Protein AF-A0A125BCQ4-F1 (afdb_monomer_lite)

Foldseek 3Di:
DDPVVVCVVVVVVCVLPCLVLQFDQLLLLLLQLLVCLVVVPPDDPLLNVLCVVAVLLLSLLLCLLVLCSCQVVLVHPLNVCLLPPVLLVLQCVPDPDSSSNSSSNSSVSNNVSCCCCVVPQQVVQCVVDPPPNSSSNSVSRLVVSVVCVVVRPDFNLCSLVVDLVQLVSCCVSSVHDSSSSVSSSNVSSVVNVVSVPPD

Structure (mmCIF, N/CA/C/O backbone):
data_AF-A0A125BCQ4-F1
#
_entry.id   AF-A0A125BCQ4-F1
#
loop_
_atom_site.group_PDB
_atom_site.id
_atom_site.type_symbol
_atom_site.label_atom_id
_atom_site.label_alt_id
_atom_site.label_comp_id
_atom_site.label_asym_id
_atom_site.label_entity_id
_atom_site.label_seq_id
_atom_site.pdbx_PDB_ins_code
_atom_site.Cartn_x
_atom_site.Cartn_y
_atom_site.Cartn_z
_atom_site.occupancy
_atom_site.B_iso_or_equiv
_atom_site.auth_seq_id
_atom_site.auth_comp_id
_atom_site.auth_asym_id
_atom_site.auth_atom_id
_atom_site.pdbx_PDB_model_num
ATOM 1 N N . MET A 1 1 ? 9.013 30.311 -29.228 1.00 54.16 1 MET A N 1
ATOM 2 C CA . MET A 1 1 ? 8.385 28.972 -29.340 1.00 54.16 1 MET A CA 1
ATOM 3 C C . MET A 1 1 ? 7.050 28.993 -28.612 1.00 54.16 1 MET A C 1
ATOM 5 O O . MET A 1 1 ? 6.980 29.552 -27.530 1.00 54.16 1 MET A O 1
ATOM 9 N N . ASN A 1 2 ? 5.989 28.468 -29.229 1.00 73.44 2 ASN A N 1
ATOM 10 C CA . ASN A 1 2 ? 4.624 28.514 -28.694 1.00 73.44 2 ASN A CA 1
ATOM 11 C C . ASN A 1 2 ? 4.519 27.646 -27.426 1.00 73.44 2 ASN A C 1
ATOM 13 O O . ASN A 1 2 ? 4.812 26.454 -27.497 1.00 73.44 2 ASN A O 1
ATOM 17 N N . THR A 1 3 ? 4.095 28.214 -26.294 1.00 67.25 3 THR A N 1
ATOM 18 C CA . THR A 1 3 ? 4.060 27.557 -24.972 1.00 67.25 3 THR A CA 1
ATOM 19 C C . THR A 1 3 ? 3.339 26.208 -25.004 1.00 67.25 3 THR A C 1
ATOM 21 O O . THR A 1 3 ? 3.792 25.254 -24.383 1.00 67.25 3 THR A O 1
ATOM 24 N N . ARG A 1 4 ? 2.283 26.074 -25.821 1.00 66.38 4 ARG A N 1
ATOM 25 C CA . ARG A 1 4 ? 1.575 24.797 -26.027 1.00 66.38 4 ARG A CA 1
ATOM 26 C C . ARG A 1 4 ? 2.426 23.730 -26.716 1.00 66.38 4 ARG A C 1
ATOM 28 O O . ARG A 1 4 ? 2.339 22.568 -26.349 1.00 66.38 4 ARG A O 1
ATOM 35 N N . ARG A 1 5 ? 3.251 24.113 -27.696 1.00 69.25 5 ARG A N 1
ATOM 36 C CA . ARG A 1 5 ? 4.170 23.186 -28.377 1.00 69.25 5 ARG A CA 1
ATOM 37 C C . ARG A 1 5 ? 5.295 22.763 -27.448 1.00 69.25 5 ARG A C 1
ATOM 39 O O . ARG A 1 5 ? 5.644 21.596 -27.455 1.00 69.25 5 ARG A O 1
ATOM 46 N N . THR A 1 6 ? 5.805 23.678 -26.628 1.00 70.38 6 THR A N 1
ATOM 47 C CA . THR A 1 6 ? 6.814 23.369 -25.609 1.00 70.38 6 THR A CA 1
ATOM 48 C C . THR A 1 6 ? 6.254 22.389 -24.574 1.00 70.38 6 THR A C 1
ATOM 50 O O . THR A 1 6 ? 6.888 21.381 -24.307 1.00 70.38 6 THR A O 1
ATOM 53 N N . VAL A 1 7 ? 5.031 22.602 -24.075 1.00 71.75 7 VAL A N 1
ATOM 54 C CA . VAL A 1 7 ? 4.365 21.655 -23.159 1.00 71.75 7 VAL A CA 1
ATOM 55 C C . VAL A 1 7 ? 4.173 20.279 -23.801 1.00 71.75 7 VAL A C 1
ATOM 57 O O . VAL A 1 7 ? 4.489 19.284 -23.165 1.00 71.75 7 VAL A O 1
ATOM 60 N N . LEU A 1 8 ? 3.730 20.208 -25.062 1.00 73.06 8 LEU A N 1
ATOM 61 C CA . LEU A 1 8 ? 3.557 18.930 -25.770 1.00 73.06 8 LEU A CA 1
ATOM 62 C C . LEU A 1 8 ? 4.893 18.212 -26.043 1.00 73.06 8 LEU A C 1
ATOM 64 O O . LEU A 1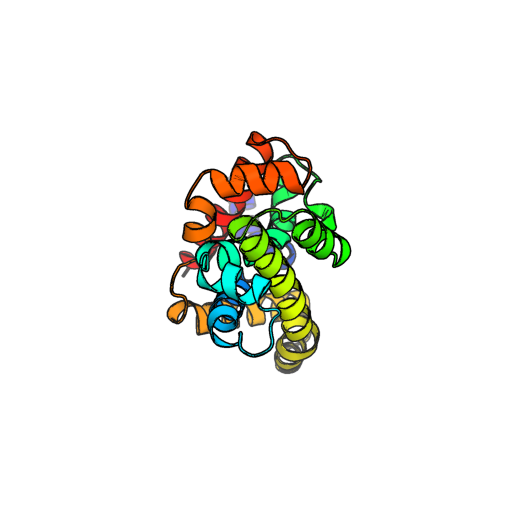 8 ? 4.985 16.990 -25.965 1.00 73.06 8 LEU A O 1
ATOM 68 N N . LEU A 1 9 ? 5.933 18.982 -26.372 1.00 74.69 9 LEU A N 1
ATOM 69 C CA . LEU A 1 9 ? 7.285 18.479 -26.626 1.00 74.69 9 LEU A CA 1
ATOM 70 C C . LEU A 1 9 ? 7.957 17.973 -25.352 1.00 74.69 9 LEU A C 1
ATOM 72 O O . LEU A 1 9 ? 8.728 17.027 -25.436 1.00 74.69 9 LEU A O 1
ATOM 76 N N . TRP A 1 10 ? 7.659 18.568 -24.196 1.00 65.69 10 TRP A N 1
ATOM 77 C CA . TRP A 1 10 ? 8.192 18.129 -22.906 1.00 65.69 10 TRP A CA 1
ATOM 78 C C . TRP A 1 10 ? 7.308 17.103 -22.199 1.00 65.69 10 TRP A C 1
ATOM 80 O O . TRP A 1 10 ? 7.826 16.355 -21.379 1.00 65.69 10 TRP A O 1
ATOM 90 N N . SER A 1 11 ? 6.019 16.984 -22.537 1.00 65.19 11 SER A N 1
ATOM 91 C CA . SER A 1 11 ? 5.143 15.969 -21.940 1.00 65.19 11 SER A CA 1
ATOM 92 C C . SER A 1 11 ? 5.528 14.551 -22.349 1.00 65.19 11 SER A C 1
ATOM 94 O O . SER A 1 11 ? 5.411 13.646 -21.537 1.00 65.19 11 SER A O 1
ATOM 96 N N . VAL A 1 12 ? 6.015 14.341 -23.576 1.00 59.78 12 VAL A N 1
ATOM 97 C CA . VAL A 1 12 ? 6.420 13.002 -24.042 1.00 59.78 12 VAL A CA 1
ATOM 98 C C . VAL A 1 12 ? 7.698 12.522 -23.333 1.00 59.78 12 VAL A C 1
ATOM 100 O O . VAL A 1 12 ? 7.651 11.451 -22.735 1.00 59.78 12 VAL A O 1
ATOM 103 N N . PRO A 1 13 ? 8.800 13.300 -23.272 1.00 59.72 13 PRO A N 1
ATOM 104 C CA . PRO A 1 13 ? 9.946 12.971 -22.432 1.00 59.72 13 PRO A CA 1
ATOM 105 C C . PRO A 1 13 ? 9.580 12.882 -20.954 1.00 59.72 13 PRO A C 1
ATOM 107 O O . PRO A 1 13 ? 10.018 11.951 -20.309 1.00 59.72 13 PRO A O 1
ATOM 110 N N . ALA A 1 14 ? 8.753 13.783 -20.412 1.00 58.44 14 ALA A N 1
ATOM 111 C CA . ALA A 1 14 ? 8.359 13.728 -19.002 1.00 58.44 14 ALA A CA 1
ATOM 112 C C . ALA A 1 14 ? 7.552 12.467 -18.661 1.00 58.44 14 ALA A C 1
ATOM 114 O O . ALA A 1 14 ? 7.745 11.916 -17.590 1.00 58.44 14 ALA A O 1
ATOM 115 N N . VAL A 1 15 ? 6.697 11.975 -19.564 1.00 58.88 15 VAL A N 1
ATOM 116 C CA . VAL A 1 15 ? 5.996 10.688 -19.401 1.00 58.88 15 VAL A CA 1
ATOM 117 C C . VAL A 1 15 ? 6.966 9.510 -19.509 1.00 58.88 15 VAL A C 1
ATOM 119 O O . VAL A 1 15 ? 6.846 8.554 -18.753 1.00 58.88 15 VAL A O 1
ATOM 122 N N . LEU A 1 16 ? 7.954 9.590 -20.404 1.00 50.66 16 LEU A N 1
ATOM 123 C CA . LEU A 1 16 ? 8.978 8.553 -20.577 1.00 50.66 16 LEU A CA 1
ATOM 124 C C . LEU A 1 16 ? 10.055 8.562 -19.470 1.00 50.66 16 LEU A C 1
ATOM 126 O O . LEU A 1 16 ? 10.681 7.535 -19.233 1.00 50.66 16 LEU A O 1
ATOM 130 N N . PHE A 1 17 ? 10.258 9.696 -18.790 1.00 47.84 17 PHE A N 1
ATOM 131 C CA . PHE A 1 17 ? 11.211 9.908 -17.689 1.00 47.84 17 PHE A CA 1
ATOM 132 C C . PHE A 1 17 ? 10.543 10.040 -16.313 1.00 47.84 17 PHE A C 1
ATOM 134 O O . PHE A 1 17 ? 11.239 10.239 -15.322 1.00 47.84 17 PHE A O 1
ATOM 141 N N . ALA A 1 18 ? 9.224 9.856 -16.203 1.00 49.50 18 ALA A N 1
ATOM 142 C CA . ALA A 1 18 ? 8.516 9.741 -14.923 1.00 49.50 18 ALA A CA 1
ATOM 143 C C . ALA A 1 18 ? 8.818 8.408 -14.200 1.00 49.50 18 ALA A C 1
ATOM 145 O O . ALA A 1 18 ? 7.976 7.896 -13.466 1.00 49.50 18 ALA A O 1
ATOM 146 N N . GLY A 1 19 ? 10.013 7.840 -14.405 1.00 44.06 19 GLY A N 1
ATOM 147 C CA . GLY A 1 19 ? 10.486 6.617 -13.756 1.00 44.06 19 GLY A CA 1
ATOM 148 C C . GLY A 1 19 ? 10.545 6.745 -12.233 1.00 44.06 19 GLY A C 1
ATOM 149 O O . GLY A 1 19 ? 10.283 5.768 -11.544 1.00 44.06 19 GLY A O 1
ATOM 150 N N . ASP A 1 20 ? 10.737 7.962 -11.714 1.00 40.94 20 ASP A N 1
A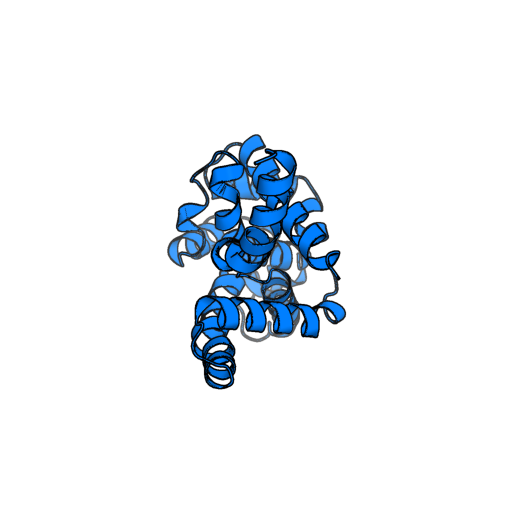TOM 151 C CA . ASP A 1 20 ? 10.686 8.247 -10.271 1.00 40.94 20 ASP A CA 1
ATOM 152 C C . ASP A 1 20 ? 9.260 8.223 -9.690 1.00 40.94 20 ASP A C 1
ATOM 154 O O . ASP A 1 20 ? 9.087 8.190 -8.475 1.00 40.94 20 ASP A O 1
ATOM 158 N N . ALA A 1 21 ? 8.224 8.249 -10.536 1.00 41.88 21 ALA A N 1
ATOM 159 C CA . ALA A 1 21 ? 6.822 8.262 -10.112 1.00 41.88 21 ALA A CA 1
ATOM 160 C C . ALA A 1 21 ? 6.087 6.935 -10.379 1.00 41.88 21 ALA A C 1
ATOM 162 O O . ALA A 1 21 ? 4.893 6.856 -10.093 1.00 41.88 21 ALA A O 1
ATOM 163 N N . LEU A 1 22 ? 6.762 5.935 -10.968 1.00 40.00 22 LEU A N 1
ATOM 164 C CA . LEU A 1 22 ? 6.120 4.749 -11.557 1.00 40.00 22 LEU A CA 1
ATOM 165 C C . LEU A 1 22 ? 6.795 3.397 -11.279 1.00 40.00 22 LEU A C 1
ATOM 167 O O . LEU A 1 22 ? 6.330 2.389 -11.814 1.00 40.00 22 LEU A O 1
ATOM 171 N N . ALA A 1 23 ? 7.831 3.337 -10.445 1.00 41.81 23 ALA A N 1
ATOM 172 C CA . ALA A 1 23 ? 8.129 2.076 -9.766 1.00 41.81 23 ALA A CA 1
ATOM 173 C C . ALA A 1 23 ? 7.001 1.790 -8.747 1.00 41.81 23 ALA A C 1
ATOM 175 O O . ALA A 1 23 ? 6.294 2.720 -8.362 1.00 41.81 23 ALA A O 1
ATOM 176 N N . TRP A 1 24 ? 6.847 0.550 -8.296 1.00 55.88 24 TRP A N 1
ATOM 177 C CA . TRP A 1 24 ? 5.869 0.051 -7.312 1.00 55.88 24 TRP A CA 1
ATOM 178 C C . TRP A 1 24 ? 4.489 -0.287 -7.893 1.00 55.88 24 TRP A C 1
ATOM 180 O O . TRP A 1 24 ? 3.518 0.479 -7.913 1.00 55.88 24 TRP A O 1
ATOM 190 N N . GLY A 1 25 ? 4.398 -1.516 -8.389 1.00 69.94 25 GLY A N 1
ATOM 191 C CA . GLY A 1 25 ? 3.158 -2.104 -8.848 1.00 69.94 25 GLY A CA 1
ATOM 192 C C . GLY A 1 25 ? 2.249 -2.558 -7.705 1.00 69.94 25 GLY A C 1
ATOM 193 O O . GLY A 1 25 ? 2.393 -3.671 -7.198 1.00 69.94 25 GLY A O 1
ATOM 194 N N . LEU A 1 26 ? 1.236 -1.755 -7.348 1.00 85.94 26 LEU A N 1
ATOM 195 C CA . LEU A 1 26 ? 0.229 -2.130 -6.335 1.00 85.94 26 LEU A CA 1
ATOM 196 C C . LEU A 1 26 ? -0.409 -3.505 -6.604 1.00 85.94 26 LEU A C 1
ATOM 198 O O . LEU A 1 26 ? -0.867 -4.176 -5.677 1.00 85.94 26 LEU A O 1
ATOM 202 N N . ILE A 1 27 ? -0.457 -3.939 -7.869 1.00 90.38 27 ILE A N 1
ATOM 203 C CA . ILE A 1 27 ? -1.008 -5.243 -8.240 1.00 90.38 27 ILE A CA 1
ATOM 204 C C . ILE A 1 27 ? -0.139 -6.373 -7.683 1.00 90.38 27 ILE A C 1
ATOM 206 O O . ILE A 1 27 ? -0.698 -7.333 -7.157 1.00 90.38 27 ILE A O 1
ATOM 210 N N . THR A 1 28 ? 1.189 -6.267 -7.751 1.00 90.19 28 THR A N 1
ATOM 211 C CA . THR A 1 28 ? 2.114 -7.265 -7.197 1.00 90.19 28 THR A CA 1
ATOM 212 C C . THR A 1 28 ? 1.937 -7.424 -5.693 1.00 90.19 28 THR A C 1
ATOM 214 O O . THR A 1 28 ? 1.747 -8.549 -5.218 1.00 90.19 28 THR A O 1
ATOM 217 N N . HIS A 1 29 ? 1.876 -6.326 -4.939 1.00 93.75 29 HIS A N 1
ATOM 218 C CA . HIS A 1 29 ? 1.674 -6.397 -3.488 1.00 93.75 29 HIS A CA 1
ATOM 219 C C . HIS A 1 29 ? 0.304 -6.991 -3.131 1.00 93.75 29 HIS A C 1
ATOM 221 O O . HIS A 1 29 ? 0.213 -7.867 -2.268 1.00 93.75 29 HIS A O 1
ATOM 227 N N . VAL A 1 30 ? -0.763 -6.605 -3.844 1.00 95.44 30 VAL A N 1
ATOM 228 C CA . VAL A 1 30 ? -2.099 -7.198 -3.662 1.00 95.44 30 VAL A CA 1
ATOM 229 C C . VAL A 1 30 ? -2.118 -8.682 -4.044 1.00 95.44 30 VAL A C 1
ATOM 231 O O . VAL A 1 30 ? -2.741 -9.480 -3.340 1.00 95.44 30 VAL A O 1
ATOM 234 N N . TYR A 1 31 ? -1.427 -9.073 -5.117 1.00 93.88 31 TYR A N 1
ATOM 235 C CA . TYR A 1 31 ? -1.331 -10.458 -5.576 1.00 93.88 31 TYR A CA 1
ATOM 236 C C . TYR A 1 31 ? -0.654 -11.359 -4.537 1.00 93.88 31 TYR A C 1
ATOM 238 O O . TYR A 1 31 ? -1.165 -12.427 -4.204 1.00 93.88 31 TYR A O 1
ATOM 246 N N . PHE A 1 32 ? 0.472 -10.944 -3.968 1.00 92.31 32 PHE A N 1
ATOM 247 C CA . PHE A 1 32 ? 1.120 -11.746 -2.933 1.00 92.31 32 PHE A CA 1
ATOM 248 C C . PHE A 1 32 ? 0.332 -11.731 -1.618 1.00 92.31 32 PHE A C 1
ATOM 250 O O . PHE A 1 32 ? 0.172 -12.781 -0.992 1.00 92.31 32 PHE A O 1
ATOM 257 N N . ALA A 1 33 ? -0.279 -10.600 -1.258 1.00 93.69 33 ALA A N 1
ATOM 258 C CA . ALA A 1 33 ? -1.175 -10.525 -0.110 1.00 93.69 33 ALA A CA 1
ATOM 259 C C . ALA A 1 33 ? -2.380 -11.477 -0.247 1.00 93.69 33 ALA A C 1
ATOM 261 O O . ALA A 1 33 ? -2.749 -12.148 0.714 1.00 93.69 33 ALA A O 1
ATOM 262 N N . GLN A 1 34 ? -2.985 -11.635 -1.431 1.00 94.12 34 GLN A N 1
ATOM 263 C CA . GLN A 1 34 ? -4.066 -12.620 -1.593 1.00 94.12 34 GLN A CA 1
ATOM 264 C C . GLN A 1 34 ? -3.593 -14.069 -1.447 1.00 94.12 34 GLN A C 1
ATOM 266 O O . GLN A 1 34 ? -4.342 -14.899 -0.929 1.00 94.12 34 GLN A O 1
ATOM 271 N N . LEU A 1 35 ? -2.360 -14.384 -1.851 1.00 91.25 35 LEU A N 1
ATOM 272 C CA . LEU A 1 35 ? -1.793 -15.717 -1.654 1.00 91.25 35 LEU A CA 1
ATOM 273 C C . LEU A 1 35 ? -1.518 -15.996 -0.176 1.00 91.25 35 LEU A C 1
ATOM 275 O O . LEU A 1 35 ? -1.694 -17.136 0.262 1.00 91.25 35 LEU A O 1
ATOM 279 N N . LEU A 1 36 ? -1.195 -14.968 0.619 1.00 86.81 36 LEU A N 1
ATOM 280 C CA . LEU A 1 36 ? -1.044 -15.119 2.065 1.00 86.81 36 LEU A CA 1
ATOM 281 C C . LEU A 1 36 ? -2.300 -15.660 2.738 1.00 86.81 36 LEU A C 1
ATOM 283 O O . LEU A 1 36 ? -2.148 -16.368 3.720 1.00 86.81 36 LEU A O 1
ATOM 287 N N . VAL A 1 37 ? -3.508 -15.420 2.209 1.00 85.56 37 VAL A N 1
ATOM 288 C CA . VAL A 1 37 ? -4.766 -15.998 2.734 1.00 85.56 37 VAL A CA 1
ATOM 289 C C . VAL A 1 37 ? -4.788 -17.531 2.654 1.00 85.56 37 VAL A C 1
ATOM 291 O O . VAL A 1 37 ? -5.483 -18.184 3.438 1.00 85.56 37 VAL A O 1
ATOM 294 N N . TRP A 1 38 ? -4.002 -18.113 1.747 1.00 79.00 38 TRP A N 1
ATOM 295 C CA . TRP A 1 38 ? -3.882 -19.556 1.536 1.00 79.00 38 TRP A CA 1
ATOM 296 C C . TRP A 1 38 ? -2.579 -20.135 2.106 1.00 79.00 38 TRP A C 1
ATOM 298 O O . TRP A 1 38 ? -2.575 -21.277 2.558 1.00 79.00 38 TRP A O 1
ATOM 308 N N . ALA A 1 39 ? -1.506 -19.340 2.183 1.00 71.25 39 ALA A N 1
ATOM 309 C CA . ALA A 1 39 ? -0.209 -19.718 2.767 1.00 71.25 39 ALA A CA 1
ATOM 310 C C . ALA A 1 39 ? -0.186 -19.719 4.316 1.00 71.25 39 ALA A C 1
ATOM 312 O O . ALA A 1 39 ? 0.856 -19.886 4.945 1.00 71.25 39 ALA A O 1
ATOM 313 N N . VAL A 1 40 ? -1.357 -19.575 4.942 1.00 59.56 40 VAL A N 1
ATOM 314 C CA . VAL A 1 40 ? -1.566 -19.375 6.383 1.00 59.56 40 VAL A CA 1
ATOM 315 C C . VAL A 1 40 ? -1.212 -20.543 7.327 1.00 59.56 40 VAL A C 1
ATOM 317 O O . VAL A 1 40 ? -1.174 -20.285 8.530 1.00 59.56 40 VAL A O 1
ATOM 320 N N . PRO A 1 41 ? -0.946 -21.808 6.922 1.00 53.34 41 PRO A N 1
ATOM 321 C CA . PRO A 1 41 ? -0.668 -22.858 7.909 1.00 53.34 41 PRO A CA 1
ATOM 322 C C . PRO A 1 41 ? 0.496 -22.562 8.873 1.00 53.34 41 PRO A C 1
ATOM 324 O O . PRO A 1 41 ? 0.546 -23.177 9.933 1.00 53.34 41 PRO A O 1
ATOM 327 N N . LEU A 1 42 ? 1.383 -21.615 8.539 1.00 59.28 42 LEU A N 1
ATOM 328 C CA . LEU A 1 42 ? 2.568 -21.246 9.323 1.00 59.28 42 LEU A CA 1
ATOM 329 C C . LEU A 1 42 ? 2.430 -19.943 10.131 1.00 59.28 42 LEU A C 1
ATOM 331 O O . LEU A 1 42 ? 3.383 -19.534 10.788 1.00 59.28 42 LEU A O 1
ATOM 335 N N . LEU A 1 43 ? 1.274 -19.273 10.085 1.00 67.81 43 LEU A N 1
ATOM 336 C CA . LEU A 1 43 ? 1.061 -18.019 10.812 1.00 67.81 43 LEU A CA 1
ATOM 337 C C . LEU A 1 43 ? 0.434 -18.261 12.187 1.00 67.81 43 LEU A C 1
ATOM 339 O O . LEU A 1 43 ? -0.378 -19.172 12.369 1.00 67.81 43 LEU A O 1
ATOM 343 N N . ASP A 1 44 ? 0.771 -17.379 13.131 1.00 83.69 44 ASP A N 1
ATOM 344 C CA . ASP A 1 44 ? 0.121 -17.279 14.438 1.00 83.69 44 ASP A CA 1
ATOM 345 C C . ASP A 1 44 ? -1.421 -17.387 14.305 1.00 83.69 44 ASP A C 1
ATOM 347 O O . ASP A 1 44 ? -2.012 -16.768 13.405 1.00 83.69 44 ASP A O 1
ATOM 351 N N . PRO A 1 45 ? -2.115 -18.163 15.166 1.00 87.94 45 PRO A N 1
ATOM 352 C CA . PRO A 1 45 ? -3.551 -18.397 15.037 1.00 87.94 45 PRO A CA 1
ATOM 353 C C . PRO A 1 45 ? -4.412 -17.126 14.992 1.00 87.94 45 PRO A C 1
ATOM 355 O O . PRO A 1 45 ? -5.460 -17.138 14.335 1.00 87.94 45 PRO A O 1
ATOM 358 N N . ALA A 1 46 ? -4.004 -16.043 15.663 1.00 89.62 46 ALA A N 1
ATOM 359 C CA . ALA A 1 46 ? -4.723 -14.775 15.640 1.00 89.62 46 ALA A CA 1
ATOM 360 C C . ALA A 1 46 ? -4.518 -14.034 14.315 1.00 89.62 46 ALA A C 1
ATOM 362 O O . ALA A 1 46 ? -5.499 -13.545 13.751 1.00 89.62 46 ALA A O 1
ATOM 363 N N . LEU A 1 47 ? -3.294 -14.018 13.773 1.00 90.44 47 LEU A N 1
ATOM 364 C CA . LEU A 1 47 ? -3.023 -13.480 12.431 1.00 90.44 47 LEU A CA 1
ATOM 365 C C . LEU A 1 47 ? -3.799 -14.261 11.368 1.00 90.44 47 LEU A C 1
ATOM 367 O O . LEU A 1 47 ? -4.471 -13.671 10.521 1.00 90.44 47 LEU A O 1
ATOM 371 N N . ARG A 1 48 ? -3.800 -15.594 11.471 1.00 89.69 48 ARG A N 1
ATOM 372 C CA . ARG A 1 48 ? -4.577 -16.473 10.591 1.00 89.69 48 ARG A CA 1
ATOM 373 C C . ARG A 1 48 ? -6.058 -16.132 10.595 1.00 89.69 48 ARG A C 1
ATOM 375 O O . ARG A 1 48 ? -6.678 -16.035 9.536 1.00 89.69 48 ARG A O 1
ATOM 382 N N . ARG A 1 49 ? -6.642 -16.005 11.786 1.00 92.12 49 ARG A N 1
ATOM 383 C CA . ARG A 1 49 ? -8.062 -15.683 11.940 1.00 92.12 49 ARG A CA 1
ATOM 384 C C . ARG A 1 49 ? -8.371 -14.313 11.340 1.00 92.12 49 ARG A C 1
ATOM 386 O O . ARG A 1 49 ? -9.318 -14.211 10.566 1.00 92.12 49 ARG A O 1
ATOM 393 N N . ALA A 1 50 ? -7.554 -13.307 11.646 1.00 94.88 50 ALA A N 1
ATOM 394 C CA . ALA A 1 50 ? -7.699 -11.950 11.134 1.00 94.88 50 ALA A CA 1
ATOM 395 C C . ALA A 1 50 ? -7.691 -11.910 9.601 1.00 94.88 50 ALA A C 1
ATOM 397 O O . ALA A 1 50 ? -8.652 -11.448 8.988 1.00 94.88 50 ALA A O 1
ATOM 398 N N . VAL A 1 51 ? -6.661 -12.488 8.982 1.00 93.94 51 VAL A N 1
ATOM 399 C CA . VAL A 1 51 ? -6.491 -12.519 7.524 1.00 93.94 51 VAL A CA 1
ATOM 400 C C . VAL A 1 51 ? -7.625 -13.266 6.818 1.00 93.94 51 VAL A C 1
ATOM 402 O O . VAL A 1 51 ? -8.138 -12.789 5.807 1.00 93.94 51 VAL A O 1
ATOM 405 N N . ARG A 1 52 ? -8.069 -14.410 7.355 1.00 93.00 52 ARG A N 1
ATOM 406 C CA . ARG A 1 52 ? -9.186 -15.168 6.762 1.00 93.00 52 ARG A CA 1
ATOM 407 C C . ARG A 1 52 ? -10.530 -14.462 6.930 1.00 93.00 52 ARG A C 1
ATOM 409 O O . ARG A 1 52 ? -11.392 -14.605 6.068 1.00 93.00 52 ARG A O 1
ATOM 416 N N . ARG A 1 53 ? -10.719 -13.724 8.028 1.00 95.31 53 ARG A N 1
ATOM 417 C CA . ARG A 1 53 ? -11.957 -12.984 8.310 1.00 95.31 53 ARG A CA 1
ATOM 418 C C . ARG A 1 53 ? -12.042 -11.677 7.524 1.00 95.31 53 ARG A C 1
ATOM 420 O O . ARG A 1 53 ? -13.127 -11.316 7.080 1.00 95.31 53 ARG A O 1
ATOM 427 N N . PHE A 1 54 ? -10.915 -10.993 7.333 1.00 96.94 54 PHE A N 1
ATOM 428 C CA . PHE A 1 54 ? -10.833 -9.692 6.669 1.00 96.94 54 PHE A CA 1
ATOM 429 C C . PHE A 1 54 ? -9.809 -9.679 5.518 1.00 96.94 54 PHE A C 1
ATOM 431 O O . PHE A 1 54 ? -8.902 -8.844 5.510 1.00 96.94 54 PHE A O 1
ATOM 438 N N . PRO A 1 55 ? -9.962 -10.543 4.494 1.00 95.81 55 PRO A N 1
ATOM 439 C CA . PRO A 1 55 ? -9.008 -10.627 3.388 1.00 95.81 55 PRO A CA 1
ATOM 440 C C . PRO A 1 55 ? -8.855 -9.286 2.661 1.00 95.81 55 PRO A C 1
ATOM 442 O O . PRO A 1 55 ? -7.748 -8.845 2.394 1.00 95.81 55 PRO A O 1
ATOM 445 N N . GLN A 1 56 ? -9.950 -8.559 2.435 1.00 96.81 56 GLN A N 1
ATOM 446 C CA . GLN A 1 56 ? -9.900 -7.254 1.761 1.00 96.81 56 GLN A CA 1
ATOM 447 C C . GLN A 1 56 ? -9.096 -6.208 2.545 1.00 96.81 56 GLN A C 1
ATOM 449 O O . GLN A 1 56 ? -8.473 -5.349 1.930 1.00 96.81 56 GLN A O 1
ATOM 454 N N . ARG A 1 57 ? -9.073 -6.293 3.885 1.00 97.56 57 ARG A N 1
ATOM 455 C CA . ARG A 1 57 ? -8.238 -5.417 4.720 1.00 97.56 57 ARG A CA 1
ATOM 456 C C . ARG A 1 57 ? -6.770 -5.772 4.585 1.00 97.56 57 ARG A C 1
ATOM 458 O O . ARG A 1 57 ? -5.968 -4.862 4.462 1.00 97.56 57 ARG A O 1
ATOM 465 N N . LEU A 1 58 ? -6.438 -7.061 4.518 1.00 97.06 58 LEU A N 1
ATOM 466 C CA . LEU A 1 58 ? -5.084 -7.503 4.187 1.00 97.06 58 LEU A CA 1
ATOM 467 C C . LEU A 1 58 ? -4.621 -6.920 2.846 1.00 97.06 58 LEU A C 1
ATOM 469 O O . LEU A 1 58 ? -3.558 -6.313 2.779 1.00 97.06 58 LEU A O 1
ATOM 473 N N . MET A 1 59 ? -5.419 -7.058 1.787 1.00 97.38 59 MET A N 1
ATOM 474 C CA . MET A 1 59 ? -5.018 -6.555 0.469 1.00 97.38 59 MET A CA 1
ATOM 475 C C . MET A 1 59 ? -4.954 -5.021 0.416 1.00 97.38 59 MET A C 1
ATOM 477 O O . MET A 1 59 ? -4.044 -4.477 -0.200 1.00 97.38 59 MET A O 1
ATOM 481 N N . ALA A 1 60 ? -5.868 -4.312 1.089 1.00 97.50 60 ALA A N 1
ATOM 482 C CA . ALA A 1 60 ? -5.780 -2.855 1.229 1.00 97.50 60 ALA A CA 1
ATOM 483 C C . ALA A 1 60 ? -4.532 -2.431 2.025 1.00 97.50 60 ALA A C 1
ATOM 485 O O . ALA A 1 60 ? -3.854 -1.480 1.647 1.00 97.50 60 ALA A O 1
ATOM 486 N N . GLY A 1 61 ? -4.201 -3.176 3.082 1.00 97.12 61 GLY A N 1
ATOM 487 C CA . GLY A 1 61 ? -2.998 -3.001 3.891 1.00 97.12 61 GLY A CA 1
ATOM 488 C C . GLY A 1 61 ? -1.710 -3.086 3.076 1.00 97.12 61 GLY A C 1
ATOM 489 O O . GLY A 1 61 ? -0.809 -2.276 3.265 1.00 97.12 61 GLY A O 1
ATOM 490 N N . ALA A 1 62 ? -1.657 -4.009 2.113 1.00 96.88 62 ALA A N 1
ATOM 491 C CA . ALA A 1 62 ? -0.516 -4.180 1.210 1.00 96.88 62 ALA A CA 1
ATOM 492 C C . ALA A 1 62 ? -0.271 -2.987 0.268 1.00 96.88 62 ALA A C 1
ATOM 494 O O . ALA A 1 62 ? 0.784 -2.914 -0.350 1.00 96.88 62 ALA A O 1
ATOM 495 N N . CYS A 1 63 ? -1.220 -2.053 0.171 1.00 96.19 63 CYS A N 1
ATOM 496 C CA . CYS A 1 63 ? -1.077 -0.818 -0.601 1.00 96.19 63 CYS A CA 1
ATOM 497 C C . CYS A 1 63 ? -0.623 0.377 0.258 1.00 96.19 63 CYS A C 1
ATOM 499 O O . CYS A 1 63 ? -0.405 1.458 -0.278 1.00 96.19 63 CYS A O 1
ATOM 501 N N . LEU A 1 64 ? -0.581 0.244 1.591 1.00 96.00 64 LEU A N 1
ATOM 502 C CA . LEU A 1 64 ? -0.378 1.390 2.482 1.00 96.00 64 LEU A CA 1
ATOM 503 C C . LEU A 1 64 ? 1.027 1.995 2.427 1.00 96.00 64 LEU A C 1
ATOM 505 O O . LEU A 1 64 ? 1.100 3.224 2.477 1.00 96.00 64 LEU A O 1
ATOM 509 N N . PRO A 1 65 ? 2.119 1.215 2.316 1.00 95.69 65 PRO A N 1
ATOM 510 C CA . PRO A 1 65 ? 3.448 1.805 2.153 1.00 95.69 65 PRO A CA 1
ATOM 511 C C . PRO A 1 65 ? 3.546 2.724 0.924 1.00 95.69 65 PRO A C 1
ATOM 513 O O . PRO A 1 65 ? 4.091 3.822 0.996 1.00 95.69 65 PRO A O 1
ATOM 516 N N . ASP A 1 66 ? 2.860 2.395 -0.169 1.00 93.38 66 ASP A N 1
ATOM 517 C CA . ASP A 1 66 ? 2.854 3.234 -1.377 1.00 93.38 66 ASP A CA 1
ATOM 518 C C . ASP A 1 66 ? 2.134 4.584 -1.210 1.00 93.38 66 ASP A C 1
ATOM 520 O O . ASP A 1 66 ? 2.197 5.444 -2.092 1.00 93.38 66 ASP A O 1
ATOM 524 N N . LEU A 1 67 ? 1.503 4.856 -0.059 1.00 93.31 67 LEU A N 1
ATOM 525 C CA . LEU A 1 67 ? 1.041 6.208 0.270 1.00 93.31 67 LEU A CA 1
ATOM 526 C C . LEU A 1 67 ? 2.199 7.216 0.354 1.00 93.31 67 LEU A C 1
ATOM 528 O O . LEU A 1 67 ? 1.955 8.416 0.195 1.00 93.31 67 LEU A O 1
ATOM 532 N N . ALA A 1 68 ? 3.445 6.761 0.545 1.00 91.19 68 ALA A N 1
ATOM 533 C CA . ALA A 1 68 ? 4.641 7.597 0.441 1.00 91.19 68 ALA A CA 1
ATOM 534 C C . ALA A 1 68 ? 4.721 8.339 -0.905 1.00 91.19 68 ALA A C 1
ATOM 536 O O . ALA A 1 68 ? 5.051 9.527 -0.928 1.00 91.19 68 ALA A O 1
ATOM 537 N N . LEU A 1 69 ? 4.320 7.686 -2.005 1.00 87.56 69 LEU A N 1
ATOM 538 C CA . LEU A 1 69 ? 4.369 8.241 -3.366 1.00 87.56 69 LEU A CA 1
ATOM 539 C C . LEU A 1 69 ? 3.468 9.472 -3.537 1.00 87.56 69 LEU A C 1
ATOM 541 O O . LEU A 1 69 ? 3.736 10.351 -4.354 1.00 87.56 69 LEU A O 1
ATOM 545 N N . VAL A 1 70 ? 2.395 9.552 -2.749 1.00 90.19 70 VAL A N 1
ATOM 546 C CA . VAL A 1 70 ? 1.374 10.608 -2.833 1.00 90.19 70 VAL A CA 1
ATOM 547 C C . VAL A 1 70 ? 1.320 11.489 -1.585 1.00 90.19 70 VAL A C 1
ATOM 549 O O . VAL A 1 70 ? 0.472 12.377 -1.489 1.00 90.19 70 VAL A O 1
ATOM 552 N N . GLY A 1 71 ? 2.214 11.289 -0.612 1.00 89.00 71 GLY A N 1
ATOM 553 C CA . GLY A 1 71 ? 2.214 12.046 0.642 1.00 89.00 71 GLY A CA 1
ATOM 554 C C . GLY A 1 71 ? 2.342 13.552 0.405 1.00 89.00 71 GLY A C 1
ATOM 555 O O . GLY A 1 71 ? 1.485 14.337 0.833 1.00 89.00 71 GLY A O 1
ATOM 556 N N . ALA A 1 72 ? 3.349 13.956 -0.372 1.00 87.62 72 ALA A N 1
ATOM 557 C CA . ALA A 1 72 ? 3.599 15.359 -0.692 1.00 87.62 72 ALA A CA 1
ATOM 558 C C . ALA A 1 72 ? 2.402 16.016 -1.411 1.00 87.62 72 ALA A C 1
ATOM 560 O O . ALA A 1 72 ? 1.952 17.097 -1.018 1.00 87.62 72 ALA A O 1
ATOM 561 N N . THR A 1 73 ? 1.817 15.341 -2.407 1.00 87.81 73 THR A N 1
ATOM 562 C CA . THR A 1 73 ? 0.637 15.816 -3.158 1.00 87.81 73 THR A CA 1
ATOM 563 C C . THR A 1 73 ? -0.648 15.793 -2.327 1.00 87.81 73 THR A C 1
ATOM 565 O O . THR A 1 73 ? -1.561 16.592 -2.562 1.00 87.81 73 THR A O 1
ATOM 568 N N . ALA A 1 74 ? -0.724 14.944 -1.302 1.00 88.31 74 ALA A N 1
ATOM 569 C CA . ALA A 1 74 ? -1.790 14.933 -0.305 1.00 88.31 74 ALA A CA 1
ATOM 570 C C . ALA A 1 74 ? -1.589 15.977 0.813 1.00 88.31 74 ALA A C 1
ATOM 572 O O . ALA A 1 74 ? -2.487 16.163 1.650 1.00 88.31 74 ALA A O 1
ATOM 573 N N . ARG A 1 75 ? -0.472 16.724 0.771 1.00 90.44 75 ARG A N 1
ATOM 574 C CA . ARG A 1 75 ? -0.037 17.735 1.749 1.00 90.44 75 ARG A CA 1
ATOM 575 C C . ARG A 1 75 ? 0.243 17.141 3.130 1.00 90.44 75 ARG A C 1
ATOM 577 O O . ARG A 1 75 ? -0.224 17.666 4.139 1.00 90.44 75 ARG A O 1
ATOM 584 N N . THR A 1 76 ? 0.965 16.026 3.171 1.00 92.12 76 THR A N 1
ATOM 585 C CA . THR A 1 76 ? 1.379 15.360 4.409 1.00 92.12 76 THR A CA 1
ATOM 586 C C . THR A 1 76 ? 2.754 14.712 4.253 1.00 92.12 76 THR A C 1
ATOM 588 O O . THR A 1 76 ? 3.126 14.287 3.168 1.00 92.12 76 THR A O 1
ATOM 591 N N . ARG A 1 77 ? 3.507 14.628 5.351 1.00 93.50 77 ARG A N 1
ATOM 592 C CA . ARG A 1 77 ? 4.765 13.861 5.447 1.00 93.50 77 ARG A CA 1
ATOM 593 C C . ARG A 1 77 ? 4.625 12.616 6.325 1.00 93.50 77 ARG A C 1
ATOM 595 O O . ARG A 1 77 ? 5.601 11.976 6.690 1.00 93.50 77 ARG A O 1
ATOM 602 N N . ALA A 1 78 ? 3.387 12.286 6.692 1.00 93.25 78 ALA A N 1
ATOM 603 C CA . ALA A 1 78 ? 3.062 11.168 7.572 1.00 93.25 78 ALA A CA 1
ATOM 604 C C . ALA A 1 78 ? 3.487 9.801 7.008 1.00 93.25 78 ALA A C 1
ATOM 606 O O . ALA A 1 78 ? 3.689 8.859 7.766 1.00 93.25 78 ALA A O 1
ATOM 607 N N . PHE A 1 79 ? 3.626 9.696 5.685 1.00 93.75 79 PHE A N 1
ATOM 608 C CA . PHE A 1 79 ? 3.930 8.443 4.994 1.00 93.75 79 PHE A CA 1
ATOM 609 C C . PHE A 1 79 ? 5.413 8.286 4.638 1.00 93.75 79 PHE A C 1
ATOM 611 O O . PHE A 1 79 ? 5.784 7.240 4.119 1.00 93.75 79 PHE A O 1
ATOM 618 N N . ASP A 1 80 ? 6.275 9.261 4.953 1.00 91.62 80 ASP A N 1
ATOM 619 C CA . ASP A 1 80 ? 7.710 9.227 4.614 1.00 91.62 80 ASP A CA 1
ATOM 620 C C . ASP A 1 80 ? 8.422 7.987 5.194 1.00 91.62 80 ASP A C 1
ATOM 622 O O . ASP A 1 80 ? 9.403 7.502 4.643 1.00 91.62 80 ASP A O 1
ATOM 626 N N . ALA A 1 81 ? 7.922 7.472 6.320 1.00 91.69 81 ALA A N 1
ATOM 627 C CA . ALA A 1 81 ? 8.455 6.303 7.013 1.00 91.69 81 ALA A CA 1
ATOM 628 C C . ALA A 1 81 ? 7.720 4.993 6.673 1.00 91.69 81 ALA A C 1
ATOM 630 O O . ALA A 1 81 ? 8.022 3.964 7.262 1.00 91.69 81 ALA A O 1
ATOM 631 N N . SER A 1 82 ? 6.744 5.006 5.766 1.00 92.44 82 SER A N 1
ATOM 632 C CA . SER A 1 82 ? 5.811 3.884 5.591 1.00 92.44 82 SER A CA 1
ATOM 633 C C . SER A 1 82 ? 6.442 2.592 5.049 1.00 92.44 82 SER A C 1
ATOM 635 O O . SER A 1 82 ? 5.942 1.514 5.363 1.00 92.44 82 SER A O 1
ATOM 637 N N . HIS A 1 83 ? 7.588 2.680 4.362 1.00 93.94 83 HIS A N 1
ATOM 638 C CA . HIS A 1 83 ? 8.409 1.530 3.944 1.00 93.94 83 HIS A CA 1
ATOM 639 C C . HIS A 1 83 ? 9.382 1.014 5.020 1.00 93.94 83 HIS A C 1
ATOM 641 O O . HIS A 1 83 ? 10.225 0.160 4.753 1.00 93.94 83 HIS A O 1
ATOM 647 N N . ARG A 1 84 ? 9.322 1.529 6.252 1.00 93.00 84 ARG A N 1
ATOM 648 C CA . ARG A 1 84 ? 10.179 1.060 7.348 1.00 93.00 84 ARG A CA 1
ATOM 649 C C . ARG A 1 84 ? 9.536 -0.105 8.089 1.00 93.00 84 ARG A C 1
ATOM 651 O O . ARG A 1 84 ? 8.355 -0.053 8.436 1.00 93.00 84 ARG A O 1
ATOM 658 N N . TRP A 1 85 ? 10.348 -1.100 8.452 1.00 93.19 85 TRP A N 1
ATOM 659 C CA . TRP A 1 85 ? 9.915 -2.210 9.306 1.00 93.19 85 TRP A CA 1
ATOM 660 C C . TRP A 1 85 ? 9.320 -1.712 10.622 1.00 93.19 85 TRP A C 1
ATOM 662 O O . TRP A 1 85 ? 8.281 -2.215 11.040 1.00 93.19 85 TRP A O 1
ATOM 672 N N . GLU A 1 86 ? 9.903 -0.677 11.239 1.00 96.69 86 GLU A N 1
ATOM 673 C CA . GLU A 1 86 ? 9.363 -0.112 12.483 1.00 96.69 86 GLU A CA 1
ATOM 674 C C . GLU A 1 86 ? 7.928 0.401 12.315 1.00 96.69 86 GLU A C 1
ATOM 676 O O . GLU A 1 86 ? 7.111 0.241 13.218 1.00 96.69 86 GLU A O 1
ATOM 681 N N . THR A 1 87 ? 7.591 0.973 11.155 1.00 96.00 87 THR A N 1
ATOM 682 C CA . THR A 1 87 ? 6.230 1.440 10.877 1.00 96.00 87 THR A CA 1
ATOM 683 C C . THR A 1 87 ? 5.271 0.267 10.703 1.00 96.00 87 THR A C 1
ATOM 685 O O . THR A 1 87 ? 4.209 0.270 11.320 1.00 96.00 87 THR A O 1
ATOM 688 N N . ALA A 1 88 ? 5.643 -0.773 9.952 1.00 94.62 88 ALA A N 1
ATOM 689 C CA . ALA A 1 88 ? 4.811 -1.972 9.820 1.00 94.62 88 ALA A CA 1
ATOM 690 C C . ALA A 1 88 ? 4.616 -2.707 11.162 1.00 94.62 88 ALA A C 1
ATOM 692 O O . ALA A 1 88 ? 3.518 -3.183 11.456 1.00 94.62 88 ALA A O 1
ATOM 693 N N . HIS A 1 89 ? 5.651 -2.758 12.005 1.00 96.12 89 HIS A N 1
ATOM 694 C CA . HIS A 1 89 ? 5.552 -3.290 13.364 1.00 96.12 89 HIS A CA 1
ATOM 695 C C . HIS A 1 89 ? 4.619 -2.449 14.237 1.00 96.12 89 HIS A C 1
ATOM 697 O O . HIS A 1 89 ? 3.731 -3.015 14.870 1.00 96.12 89 HIS A O 1
ATOM 703 N N . ALA A 1 90 ? 4.730 -1.118 14.197 1.00 97.44 90 ALA A N 1
ATOM 704 C CA . ALA A 1 90 ? 3.836 -0.228 14.933 1.00 97.44 90 ALA A CA 1
ATOM 705 C C . ALA A 1 90 ? 2.361 -0.407 14.522 1.00 97.44 90 ALA A C 1
ATOM 707 O O . ALA A 1 90 ? 1.486 -0.434 15.386 1.00 97.44 90 ALA A O 1
ATOM 708 N N . LEU A 1 91 ? 2.074 -0.609 13.227 1.00 97.44 91 LEU A N 1
ATOM 709 C CA . LEU A 1 91 ? 0.719 -0.932 12.752 1.00 97.44 91 LEU A CA 1
ATOM 710 C C . LEU A 1 91 ? 0.183 -2.230 13.366 1.00 97.44 91 LEU A C 1
ATOM 712 O O . LEU A 1 91 ? -1.007 -2.328 13.674 1.00 97.44 91 LEU A O 1
ATOM 716 N N . LEU A 1 92 ? 1.045 -3.240 13.512 1.00 95.25 92 LEU A N 1
ATOM 717 C CA . LEU A 1 92 ? 0.665 -4.537 14.062 1.00 95.25 92 LEU A CA 1
ATOM 718 C C . LEU A 1 92 ? 0.486 -4.481 15.584 1.00 95.25 92 LEU A C 1
ATOM 720 O O . LEU A 1 92 ? -0.448 -5.091 16.101 1.00 95.25 92 LEU A O 1
ATOM 724 N N . GLU A 1 93 ? 1.333 -3.731 16.288 1.00 96.12 93 GLU A N 1
ATOM 725 C CA . GLU A 1 93 ? 1.227 -3.498 17.734 1.00 96.12 93 GLU A CA 1
ATOM 726 C C . GLU A 1 93 ? -0.015 -2.672 18.098 1.00 96.12 93 GLU A C 1
ATOM 728 O O . GLU A 1 93 ? -0.681 -2.965 19.090 1.00 96.12 93 GLU A O 1
ATOM 733 N N . ALA A 1 94 ? -0.384 -1.690 17.269 1.00 96.94 94 ALA A N 1
ATOM 734 C CA . ALA A 1 94 ? -1.592 -0.883 17.450 1.00 96.94 94 ALA A CA 1
ATOM 735 C C . ALA A 1 94 ? -2.900 -1.629 17.100 1.00 96.94 94 ALA A C 1
ATOM 737 O O . ALA A 1 94 ? -4.003 -1.134 17.370 1.00 96.94 94 ALA A O 1
ATOM 738 N N . ALA A 1 95 ? -2.814 -2.818 16.490 1.00 96.50 95 ALA A N 1
ATOM 739 C CA . ALA A 1 95 ? -3.978 -3.581 16.059 1.00 96.50 95 ALA A CA 1
ATOM 740 C C . ALA A 1 95 ? -4.744 -4.205 17.239 1.00 96.50 95 ALA A C 1
ATOM 742 O O . ALA A 1 95 ? -4.332 -5.201 17.843 1.00 96.50 95 ALA A O 1
ATOM 743 N N . HIS A 1 96 ? -5.928 -3.662 17.511 1.00 94.75 96 HIS A N 1
ATOM 744 C CA . HIS A 1 96 ? -6.795 -4.074 18.617 1.00 94.75 96 HIS A CA 1
ATOM 745 C C . HIS A 1 96 ? -7.881 -5.079 18.203 1.00 94.75 96 HIS A C 1
ATOM 747 O O . HIS A 1 96 ? -8.457 -5.752 19.057 1.00 94.75 96 HIS A O 1
ATOM 753 N N . ASP A 1 97 ? -8.145 -5.232 16.905 1.00 96.75 97 ASP A N 1
ATOM 754 C CA . ASP A 1 97 ? -9.148 -6.158 16.377 1.00 96.75 97 ASP A CA 1
ATOM 755 C C . ASP A 1 97 ? -8.639 -6.943 15.154 1.00 96.75 97 ASP A C 1
ATOM 757 O O . ASP A 1 97 ? -7.523 -6.760 14.668 1.00 96.75 97 ASP A O 1
ATOM 761 N N . ASP A 1 98 ? -9.450 -7.877 14.661 1.00 97.19 98 ASP A N 1
ATOM 762 C CA . ASP A 1 98 ? -9.080 -8.718 13.519 1.00 97.19 98 ASP A CA 1
ATOM 763 C C . ASP A 1 98 ? -8.994 -7.920 12.194 1.00 97.19 98 ASP A C 1
ATOM 765 O O . ASP A 1 98 ? -8.260 -8.325 11.294 1.00 97.19 98 ASP A O 1
ATOM 769 N N . ALA A 1 99 ? -9.700 -6.791 12.050 1.00 97.88 99 ALA A N 1
ATOM 770 C CA . ALA A 1 99 ? -9.683 -5.986 10.824 1.00 97.88 99 ALA A CA 1
ATOM 771 C C . ALA A 1 99 ? -8.404 -5.141 10.719 1.00 97.88 99 ALA A C 1
ATOM 773 O O . ALA A 1 99 ? -7.718 -5.167 9.695 1.00 97.88 99 ALA A O 1
ATOM 774 N N . THR A 1 100 ? -8.058 -4.442 11.801 1.00 97.94 100 THR A N 1
ATOM 775 C CA . THR A 1 100 ? -6.812 -3.681 11.957 1.00 97.94 100 THR A CA 1
ATOM 776 C C . THR A 1 100 ? -5.598 -4.596 11.856 1.00 97.94 100 THR A C 1
ATOM 778 O O . THR A 1 100 ? -4.650 -4.273 11.143 1.00 97.94 100 THR A O 1
ATOM 781 N N . ARG A 1 101 ? -5.662 -5.790 12.463 1.00 97.12 101 ARG A N 1
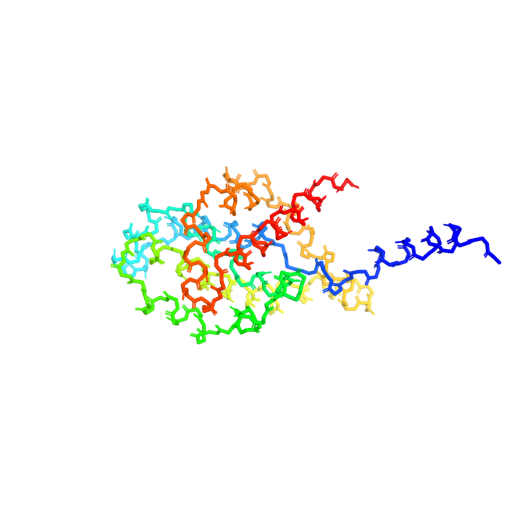ATOM 782 C CA . ARG A 1 101 ? -4.599 -6.801 12.382 1.00 97.12 101 ARG A CA 1
ATOM 783 C C . ARG A 1 101 ? -4.403 -7.310 10.961 1.00 97.12 101 ARG A C 1
ATOM 785 O O . ARG A 1 101 ? -3.268 -7.404 10.512 1.00 97.12 101 ARG A O 1
ATOM 792 N N . ALA A 1 102 ? -5.483 -7.599 10.234 1.00 97.00 102 ALA A N 1
ATOM 793 C CA . ALA A 1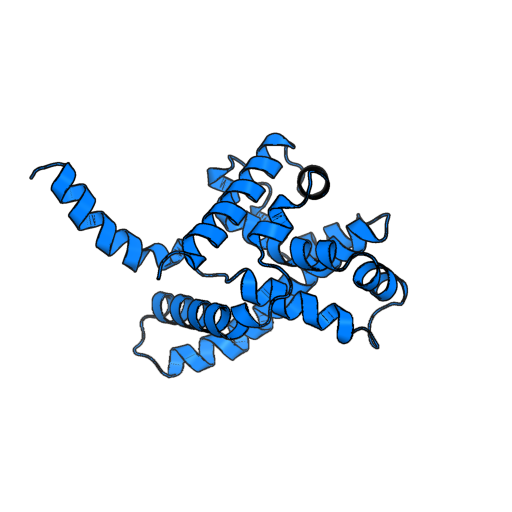 102 ? -5.382 -7.999 8.833 1.00 97.00 102 ALA A CA 1
ATOM 794 C C . ALA A 1 102 ? -4.727 -6.901 7.982 1.00 97.00 102 ALA A C 1
ATOM 796 O O . ALA A 1 102 ? -3.834 -7.197 7.196 1.00 97.00 102 ALA A O 1
ATOM 797 N N . CYS A 1 103 ? -5.118 -5.639 8.182 1.00 97.75 103 CYS A N 1
ATOM 798 C CA . CYS A 1 103 ? -4.528 -4.495 7.485 1.00 97.75 103 CYS A CA 1
ATOM 799 C C . CYS A 1 103 ? -3.025 -4.342 7.774 1.00 97.75 103 CYS A C 1
ATOM 801 O O . CYS A 1 103 ? -2.226 -4.228 6.846 1.00 97.75 103 CYS A O 1
ATOM 803 N N . ALA A 1 104 ? -2.621 -4.447 9.042 1.00 97.12 104 ALA A N 1
ATOM 804 C CA . ALA A 1 104 ? -1.216 -4.388 9.441 1.00 97.12 104 ALA A CA 1
ATOM 805 C C . ALA A 1 104 ? -0.377 -5.532 8.845 1.00 97.12 104 ALA A C 1
ATOM 807 O O . ALA A 1 104 ? 0.721 -5.302 8.344 1.00 97.12 104 ALA A O 1
ATOM 808 N N . VAL A 1 105 ? -0.911 -6.761 8.824 1.00 96.00 105 VAL A N 1
ATOM 809 C CA . VAL A 1 105 ? -0.259 -7.899 8.147 1.00 96.00 105 VAL A CA 1
ATOM 810 C C . VAL A 1 105 ? -0.095 -7.626 6.650 1.00 96.00 105 VAL A C 1
ATOM 812 O O . VAL A 1 105 ? 0.900 -8.034 6.060 1.00 96.00 105 VAL A O 1
ATOM 815 N N . GLY A 1 106 ? -1.032 -6.900 6.039 1.00 96.38 106 GLY A N 1
ATOM 816 C CA . GLY A 1 106 ? -0.942 -6.471 4.646 1.00 96.38 106 GLY A CA 1
ATOM 817 C C . GLY A 1 106 ? 0.248 -5.551 4.415 1.00 96.38 106 GLY A C 1
ATOM 818 O O . GLY A 1 106 ? 1.060 -5.812 3.532 1.00 96.38 106 GLY A O 1
ATOM 819 N N . ALA A 1 107 ? 0.397 -4.526 5.255 1.00 96.81 107 ALA A N 1
ATOM 820 C CA . ALA A 1 107 ? 1.534 -3.610 5.192 1.00 96.81 107 ALA A CA 1
ATOM 821 C C . ALA A 1 107 ? 2.870 -4.339 5.418 1.00 96.81 107 ALA A C 1
ATOM 823 O O . ALA A 1 107 ? 3.849 -4.068 4.734 1.00 96.81 107 ALA A O 1
ATOM 824 N N . MET A 1 108 ? 2.902 -5.331 6.311 1.00 94.81 108 MET A N 1
ATOM 825 C CA . MET A 1 108 ? 4.080 -6.183 6.500 1.00 94.81 108 MET A CA 1
ATOM 826 C C . MET A 1 108 ? 4.378 -7.047 5.263 1.00 94.81 108 MET A C 1
ATOM 828 O O . MET A 1 108 ? 5.533 -7.226 4.883 1.00 94.81 108 MET A O 1
ATOM 832 N N . SER A 1 109 ? 3.336 -7.582 4.615 1.00 93.75 109 SER A N 1
ATOM 833 C CA . SER A 1 109 ? 3.471 -8.354 3.376 1.00 93.75 109 SER A CA 1
ATOM 834 C C . SER A 1 109 ? 4.092 -7.534 2.255 1.00 93.75 109 SER A C 1
ATOM 836 O O . SER A 1 109 ? 4.826 -8.106 1.458 1.00 93.75 109 SER A O 1
ATOM 838 N N . HIS A 1 110 ? 3.787 -6.238 2.175 1.00 94.69 110 HIS A N 1
ATOM 839 C CA . HIS A 1 110 ? 4.380 -5.340 1.189 1.00 94.69 110 HIS A CA 1
ATOM 840 C C . HIS A 1 110 ? 5.912 -5.358 1.302 1.00 94.69 110 HIS A C 1
ATOM 842 O O . HIS A 1 110 ? 6.573 -5.783 0.362 1.00 94.69 110 HIS A O 1
ATOM 848 N N . LEU A 1 111 ? 6.455 -5.079 2.494 1.00 92.56 111 LEU A N 1
ATOM 849 C CA . LEU A 1 111 ? 7.907 -5.050 2.730 1.00 92.56 111 LEU A CA 1
ATOM 850 C C . LEU A 1 111 ? 8.597 -6.383 2.408 1.00 92.56 111 LEU A C 1
ATOM 852 O O . LEU A 1 111 ? 9.711 -6.419 1.888 1.00 92.56 111 LEU A O 1
ATOM 856 N N . TRP A 1 112 ? 7.941 -7.507 2.709 1.00 89.94 112 TRP A N 1
ATOM 857 C CA . TRP A 1 112 ? 8.461 -8.827 2.345 1.00 89.94 112 TRP A CA 1
ATOM 858 C C . TRP A 1 112 ? 8.524 -9.040 0.833 1.00 89.94 112 TRP A C 1
ATOM 860 O O . TRP A 1 112 ? 9.488 -9.622 0.332 1.00 89.94 112 TRP A O 1
ATOM 870 N N . VAL A 1 113 ? 7.502 -8.585 0.110 1.00 88.88 113 VAL A N 1
ATOM 871 C CA . VAL A 1 113 ? 7.466 -8.656 -1.353 1.00 88.88 113 VAL A CA 1
ATOM 872 C C . VAL A 1 113 ? 8.569 -7.787 -1.946 1.00 88.88 113 VAL A C 1
ATOM 874 O O . VAL A 1 113 ? 9.250 -8.260 -2.851 1.00 88.88 113 VAL A O 1
ATOM 877 N N . ASP A 1 114 ? 8.822 -6.604 -1.386 1.00 86.44 114 ASP A N 1
ATOM 878 C CA . ASP A 1 114 ? 9.892 -5.700 -1.831 1.00 86.44 114 ASP A CA 1
ATOM 879 C C . ASP A 1 114 ? 11.270 -6.341 -1.728 1.00 86.44 114 ASP A C 1
ATOM 881 O O . ASP A 1 114 ? 12.084 -6.225 -2.643 1.00 86.44 114 ASP A O 1
ATOM 885 N N . ILE A 1 115 ? 11.539 -7.080 -0.643 1.00 83.19 115 ILE A N 1
ATOM 886 C CA . ILE A 1 115 ? 12.802 -7.815 -0.497 1.00 83.19 115 ILE A CA 1
ATOM 887 C C . ILE A 1 115 ? 12.992 -8.768 -1.678 1.00 83.19 115 ILE A C 1
ATOM 889 O O . ILE A 1 115 ? 14.070 -8.797 -2.273 1.00 83.19 115 ILE A O 1
ATOM 893 N N . ILE A 1 116 ? 11.968 -9.547 -2.028 1.00 78.31 116 ILE A N 1
ATOM 894 C CA . ILE A 1 116 ? 12.061 -10.509 -3.132 1.00 78.31 116 ILE A CA 1
ATOM 895 C C . ILE A 1 116 ? 12.134 -9.788 -4.479 1.00 78.31 116 ILE A C 1
ATOM 897 O O . ILE A 1 116 ? 12.944 -10.154 -5.334 1.00 78.31 116 ILE A O 1
ATOM 901 N N . ALA A 1 117 ? 11.319 -8.751 -4.664 1.00 77.00 117 ALA A N 1
ATOM 902 C CA . ALA A 1 117 ? 11.277 -7.971 -5.886 1.00 77.00 117 ALA A CA 1
ATOM 903 C C . ALA A 1 117 ? 12.647 -7.347 -6.179 1.00 77.00 117 ALA A C 1
ATOM 905 O O . ALA A 1 117 ? 13.212 -7.587 -7.243 1.00 77.00 117 ALA A O 1
ATOM 906 N N . HIS A 1 118 ? 13.236 -6.642 -5.215 1.00 76.44 118 HIS A N 1
ATOM 907 C CA . HIS A 1 118 ? 14.451 -5.862 -5.437 1.00 76.44 118 HIS A CA 1
ATOM 908 C C . HIS A 1 118 ? 15.754 -6.650 -5.297 1.00 76.44 118 HIS A C 1
ATOM 910 O O . HIS A 1 118 ? 16.756 -6.242 -5.875 1.00 76.44 118 HIS A O 1
ATOM 916 N N . ASN A 1 119 ? 15.772 -7.787 -4.591 1.00 68.75 119 ASN A N 1
ATOM 917 C CA . ASN A 1 119 ? 16.985 -8.614 -4.500 1.00 68.75 119 ASN A CA 1
ATOM 918 C C . ASN A 1 119 ? 17.025 -9.759 -5.516 1.00 68.75 119 ASN A C 1
ATOM 920 O O . ASN A 1 119 ? 18.105 -10.278 -5.800 1.00 68.75 119 ASN A O 1
ATOM 924 N N . HIS A 1 120 ? 15.877 -10.177 -6.058 1.00 72.44 120 HIS A N 1
ATOM 925 C CA . HIS A 1 120 ? 15.819 -11.333 -6.954 1.00 72.44 120 HIS A CA 1
ATOM 926 C C . HIS A 1 120 ? 15.159 -11.023 -8.291 1.00 72.44 120 HIS A C 1
ATOM 928 O O . HIS A 1 120 ? 15.752 -11.305 -9.330 1.00 72.44 120 HIS A O 1
ATOM 934 N N . PHE A 1 121 ? 13.949 -10.463 -8.292 1.00 71.12 121 PHE A N 1
ATOM 935 C CA . PHE A 1 121 ? 13.193 -10.296 -9.532 1.00 71.12 121 PHE A CA 1
ATOM 936 C C . PHE A 1 121 ? 13.788 -9.201 -10.422 1.00 71.12 121 PHE A C 1
ATOM 938 O O . PHE A 1 121 ? 14.195 -9.485 -11.545 1.00 71.12 121 PHE A O 1
ATOM 945 N N . VAL A 1 122 ? 13.886 -7.974 -9.920 1.00 67.75 122 VAL A N 1
ATOM 946 C CA . VAL A 1 122 ? 14.379 -6.815 -10.666 1.00 67.75 122 VAL A CA 1
ATOM 947 C C . VAL A 1 122 ? 15.808 -7.044 -11.177 1.00 67.75 122 VAL A C 1
ATOM 949 O O . VAL A 1 122 ? 15.986 -6.981 -12.394 1.00 67.75 122 VAL A O 1
ATOM 952 N N . PRO A 1 123 ? 16.806 -7.426 -10.348 1.00 64.25 123 PRO A N 1
ATOM 953 C CA . PRO A 1 123 ? 18.176 -7.612 -10.836 1.00 64.25 123 PRO A CA 1
ATOM 954 C C . PRO A 1 123 ? 18.291 -8.681 -11.931 1.00 64.25 123 PRO A C 1
ATOM 956 O O . PRO A 1 123 ? 19.054 -8.529 -12.884 1.00 64.25 123 PRO A O 1
ATOM 959 N N . ALA A 1 124 ? 17.500 -9.758 -11.841 1.00 59.69 124 ALA A N 1
ATOM 960 C CA . ALA A 1 124 ? 17.491 -10.812 -12.853 1.00 59.69 124 ALA A CA 1
ATOM 961 C C . ALA A 1 124 ? 16.962 -10.333 -14.217 1.00 59.69 124 ALA A C 1
ATOM 963 O O . ALA A 1 124 ? 17.358 -10.886 -15.241 1.00 59.69 124 ALA A O 1
ATOM 964 N N . HIS A 1 125 ? 16.095 -9.317 -14.241 1.00 65.12 125 HIS A N 1
ATOM 965 C CA . HIS A 1 125 ? 15.536 -8.753 -15.473 1.00 65.12 125 HIS A CA 1
ATOM 966 C C . HIS A 1 125 ? 16.338 -7.550 -15.982 1.00 65.12 125 HIS A C 1
ATOM 968 O O . HIS A 1 125 ? 16.468 -7.389 -17.195 1.00 65.12 125 HIS A O 1
ATOM 974 N N . GLU A 1 126 ? 16.947 -6.763 -15.090 1.00 63.34 126 GLU A N 1
ATOM 975 C CA . GLU A 1 126 ? 17.883 -5.692 -15.455 1.00 63.34 126 GLU A CA 1
ATOM 976 C C . GLU A 1 126 ? 19.097 -6.241 -16.213 1.00 63.34 126 GLU A C 1
ATOM 978 O O . GLU A 1 126 ? 19.474 -5.690 -17.244 1.00 63.34 126 GLU A O 1
ATOM 983 N N . HIS A 1 127 ? 19.653 -7.381 -15.785 1.00 59.84 127 HIS A N 1
ATOM 984 C CA . HIS A 1 127 ? 20.788 -8.026 -16.460 1.00 59.84 127 HIS A CA 1
ATOM 985 C C . HIS A 1 127 ? 20.496 -8.501 -17.894 1.00 59.84 127 HIS A C 1
ATOM 987 O O . HIS A 1 127 ? 21.426 -8.814 -18.638 1.00 59.84 127 HIS A O 1
ATOM 993 N N . LEU A 1 128 ? 19.224 -8.574 -18.295 1.00 58.47 128 LEU A N 1
ATOM 994 C CA . LEU A 1 128 ? 18.824 -8.976 -19.644 1.00 58.47 128 LEU A CA 1
ATOM 995 C C . LEU A 1 128 ? 18.742 -7.780 -20.611 1.00 58.47 128 LEU A C 1
ATOM 997 O O . LEU A 1 128 ? 18.558 -7.988 -21.811 1.00 58.47 128 LEU A O 1
ATOM 1001 N N . TRP A 1 129 ? 18.802 -6.541 -20.107 1.00 54.00 129 TRP A N 1
ATOM 1002 C CA . TRP A 1 129 ? 18.561 -5.304 -20.860 1.00 54.00 129 TRP A CA 1
ATOM 1003 C C . TRP A 1 129 ? 19.815 -4.404 -20.843 1.00 54.00 129 TRP A C 1
ATOM 1005 O O . TRP A 1 129 ? 20.702 -4.549 -20.005 1.00 54.00 129 TRP A O 1
ATOM 1015 N N . TRP A 1 130 ? 19.932 -3.466 -21.794 1.00 51.06 130 TRP A N 1
ATOM 1016 C CA . TRP A 1 130 ? 21.011 -2.464 -21.777 1.00 51.06 130 TRP A CA 1
ATOM 1017 C C . TRP A 1 130 ? 20.936 -1.613 -20.494 1.00 51.06 130 TRP A C 1
ATOM 1019 O O . TRP A 1 130 ? 19.842 -1.214 -20.109 1.00 51.06 130 TRP A O 1
ATOM 1029 N N . ASN A 1 131 ? 22.091 -1.310 -19.876 1.00 52.94 131 ASN A N 1
ATOM 1030 C CA . ASN A 1 131 ? 22.254 -0.587 -18.598 1.00 52.94 131 ASN A CA 1
ATOM 1031 C C . ASN A 1 131 ? 21.573 0.803 -18.558 1.00 52.94 131 ASN A C 1
ATOM 1033 O O . ASN A 1 131 ? 22.235 1.840 -18.620 1.00 52.94 131 ASN A O 1
ATOM 1037 N N . VAL A 1 132 ? 20.250 0.832 -18.397 1.00 58.94 132 VAL A N 1
ATOM 1038 C CA . VAL A 1 132 ? 19.457 2.016 -18.042 1.00 58.94 132 VAL A CA 1
ATOM 1039 C C . VAL A 1 132 ? 18.679 1.674 -16.768 1.00 58.94 132 VAL A C 1
ATOM 1041 O O . VAL A 1 132 ? 17.477 1.421 -16.847 1.00 58.94 132 VAL A O 1
ATOM 1044 N N . PRO A 1 133 ? 19.354 1.641 -15.600 1.00 60.62 133 PRO A N 1
ATOM 1045 C CA . PRO A 1 133 ? 18.879 0.931 -14.409 1.00 60.62 133 PRO A CA 1
ATOM 1046 C C . PRO A 1 133 ? 17.444 1.291 -14.011 1.00 60.62 133 PRO A C 1
ATOM 1048 O O . PRO A 1 133 ? 16.606 0.424 -13.823 1.00 60.62 133 PRO A O 1
ATOM 1051 N N . MET A 1 134 ? 17.106 2.580 -14.002 1.00 60.44 134 MET A N 1
ATOM 1052 C CA . MET A 1 134 ? 15.786 3.039 -13.559 1.00 60.44 134 MET A CA 1
ATOM 1053 C C . MET A 1 134 ? 14.650 2.735 -14.548 1.00 60.44 134 MET A C 1
ATOM 1055 O O . MET A 1 134 ? 13.513 2.509 -14.142 1.00 60.44 134 MET A O 1
ATOM 1059 N N . LEU A 1 135 ? 14.945 2.699 -15.851 1.00 62.44 135 LEU A N 1
ATOM 1060 C CA . LEU A 1 135 ? 13.951 2.367 -16.874 1.00 62.44 135 LEU A CA 1
ATOM 1061 C C . LEU A 1 135 ? 13.694 0.858 -16.908 1.00 62.44 135 LEU A C 1
ATOM 1063 O O . LEU A 1 135 ? 12.548 0.429 -17.008 1.00 62.44 135 LEU A O 1
ATOM 1067 N N . THR A 1 136 ? 14.759 0.060 -16.816 1.00 62.84 136 THR A N 1
ATOM 1068 C CA . THR A 1 136 ? 14.678 -1.405 -16.767 1.00 62.84 136 THR A CA 1
ATOM 1069 C C . THR A 1 136 ? 13.956 -1.877 -15.511 1.00 62.84 136 THR A C 1
ATOM 1071 O O . THR A 1 136 ? 13.126 -2.779 -15.594 1.00 62.84 136 THR A O 1
ATOM 1074 N N . HIS A 1 137 ? 14.196 -1.203 -14.385 1.00 66.31 137 HIS A N 1
ATOM 1075 C CA . HIS A 1 137 ? 13.493 -1.405 -13.125 1.00 66.31 137 HIS A CA 1
ATOM 1076 C C . HIS A 1 137 ? 11.979 -1.219 -13.276 1.00 66.31 137 HIS A C 1
ATOM 1078 O O . HIS A 1 137 ? 11.212 -2.170 -13.119 1.00 66.31 137 HIS A O 1
ATOM 1084 N N . ALA A 1 138 ? 11.548 -0.018 -13.679 1.00 68.19 138 ALA A N 1
ATOM 1085 C CA . ALA A 1 138 ? 10.131 0.305 -13.835 1.00 68.19 138 ALA A CA 1
ATOM 1086 C C . ALA A 1 138 ? 9.443 -0.578 -14.896 1.00 68.19 138 ALA A C 1
ATOM 1088 O O . ALA A 1 138 ? 8.292 -0.983 -14.733 1.00 68.19 138 ALA A O 1
ATOM 1089 N N . ALA A 1 139 ? 10.148 -0.923 -15.979 1.00 69.25 139 ALA A N 1
ATOM 1090 C CA . ALA A 1 139 ? 9.621 -1.804 -17.017 1.00 69.25 139 ALA A CA 1
ATOM 1091 C C . ALA A 1 139 ? 9.411 -3.245 -16.522 1.00 69.25 139 ALA A C 1
ATOM 1093 O O . ALA A 1 139 ? 8.392 -3.856 -16.855 1.00 69.25 139 ALA A O 1
ATOM 1094 N N . ALA A 1 140 ? 10.340 -3.788 -15.728 1.00 71.06 140 ALA A N 1
ATOM 1095 C CA . ALA A 1 140 ? 10.223 -5.131 -15.164 1.00 71.06 140 ALA A CA 1
ATOM 1096 C C . ALA A 1 140 ? 9.039 -5.229 -14.191 1.00 71.06 140 ALA A C 1
ATOM 1098 O O . ALA A 1 140 ? 8.242 -6.166 -14.277 1.00 71.06 140 ALA A O 1
ATOM 1099 N N . GLU A 1 141 ? 8.874 -4.237 -13.317 1.00 72.94 141 GLU A N 1
ATOM 1100 C CA . GLU A 1 141 ? 7.743 -4.169 -12.388 1.00 72.94 141 GLU A CA 1
ATOM 1101 C C . GLU A 1 141 ? 6.406 -4.010 -13.115 1.00 72.94 141 GLU A C 1
ATOM 1103 O O . GLU A 1 141 ? 5.451 -4.734 -12.830 1.00 72.94 141 GLU A O 1
ATOM 1108 N N . TRP A 1 142 ? 6.339 -3.131 -14.119 1.00 74.62 142 TRP A N 1
ATOM 1109 C CA . TRP A 1 142 ? 5.136 -2.973 -14.935 1.00 74.62 142 TRP A CA 1
ATOM 1110 C C . TRP A 1 142 ? 4.765 -4.266 -15.672 1.00 74.62 142 TRP A C 1
ATOM 1112 O O . TRP A 1 142 ? 3.591 -4.645 -15.722 1.00 74.62 142 TRP A O 1
ATOM 1122 N N . ALA A 1 143 ? 5.757 -4.971 -16.223 1.00 78.56 143 ALA A N 1
ATOM 1123 C CA . ALA A 1 143 ? 5.543 -6.248 -16.892 1.00 78.56 143 ALA A CA 1
ATOM 1124 C C . ALA A 1 143 ? 5.013 -7.314 -15.920 1.00 78.56 143 ALA A C 1
ATOM 1126 O O . ALA A 1 143 ? 4.090 -8.054 -16.275 1.00 78.56 143 ALA A O 1
ATOM 1127 N N . MET A 1 144 ? 5.543 -7.359 -14.694 1.00 81.00 144 MET A N 1
ATOM 1128 C CA . MET A 1 144 ? 5.064 -8.252 -13.637 1.00 81.00 144 MET A CA 1
ATOM 1129 C C . MET A 1 144 ? 3.610 -7.955 -13.275 1.00 81.00 144 MET A C 1
ATOM 1131 O O . MET A 1 144 ? 2.759 -8.843 -13.352 1.00 81.00 144 MET A O 1
ATOM 1135 N N . ASP A 1 145 ? 3.298 -6.693 -12.984 1.00 84.62 145 ASP A N 1
ATOM 1136 C CA . ASP A 1 145 ? 1.942 -6.238 -12.697 1.00 84.62 145 ASP A CA 1
ATOM 1137 C C . ASP A 1 145 ? 0.979 -6.610 -13.822 1.00 84.62 145 ASP A C 1
ATOM 1139 O O . ASP A 1 145 ? -0.101 -7.154 -13.580 1.00 84.62 145 ASP A O 1
ATOM 1143 N N . ARG A 1 146 ? 1.376 -6.385 -15.078 1.00 82.62 146 ARG A N 1
ATOM 1144 C CA . ARG A 1 146 ? 0.554 -6.736 -16.238 1.00 82.62 146 ARG A CA 1
ATOM 1145 C C . ARG A 1 146 ? 0.336 -8.243 -16.360 1.00 82.62 146 ARG A C 1
ATOM 1147 O O . ARG A 1 146 ? -0.771 -8.652 -16.730 1.00 82.62 146 ARG A O 1
ATOM 1154 N N . HIS A 1 147 ? 1.364 -9.042 -16.074 1.00 84.75 147 HIS A N 1
ATOM 1155 C CA . HIS A 1 147 ? 1.324 -10.501 -16.120 1.00 84.75 147 HIS A CA 1
ATOM 1156 C C . HIS A 1 147 ? 0.353 -11.069 -15.080 1.00 84.75 147 HIS A C 1
ATOM 1158 O O . HIS A 1 147 ? -0.469 -11.935 -15.402 1.00 84.75 147 HIS A O 1
ATOM 1164 N N . ILE A 1 148 ? 0.400 -10.545 -13.853 1.00 87.88 148 ILE A N 1
ATOM 1165 C CA . ILE A 1 148 ? -0.377 -11.073 -12.729 1.00 87.88 148 ILE A CA 1
ATOM 1166 C C . ILE A 1 148 ? -1.736 -10.392 -12.532 1.00 87.88 148 ILE A C 1
ATOM 1168 O O . ILE A 1 148 ? -2.588 -10.962 -11.858 1.00 87.88 148 ILE A O 1
ATOM 1172 N N . ALA A 1 149 ? -1.994 -9.234 -13.153 1.00 86.62 149 ALA A N 1
ATOM 1173 C CA . ALA A 1 149 ? -3.247 -8.476 -13.020 1.00 86.62 149 ALA A CA 1
ATOM 1174 C C . ALA A 1 149 ? -4.508 -9.334 -13.202 1.00 86.62 149 ALA A C 1
ATOM 1176 O O . ALA A 1 149 ? -5.483 -9.187 -12.470 1.00 86.62 149 ALA A O 1
ATOM 1177 N N . ARG A 1 150 ? -4.483 -10.271 -14.157 1.00 88.62 150 ARG A N 1
ATOM 1178 C CA . ARG A 1 150 ? -5.605 -11.185 -14.442 1.00 88.62 150 ARG A CA 1
ATOM 1179 C C . ARG A 1 150 ? -5.908 -12.179 -13.313 1.00 88.62 150 ARG A C 1
ATOM 1181 O O . ARG A 1 150 ? -6.946 -12.829 -13.347 1.00 88.62 150 ARG A O 1
ATOM 1188 N N . HIS A 1 151 ? -4.987 -12.341 -12.367 1.00 91.81 151 HIS A N 1
ATOM 1189 C CA . HIS A 1 151 ? -5.095 -13.260 -11.239 1.00 91.81 151 HIS A CA 1
ATOM 1190 C C . HIS A 1 151 ? -5.588 -12.572 -9.960 1.00 91.81 151 HIS A C 1
ATOM 1192 O O . HIS A 1 151 ? -5.789 -13.254 -8.954 1.00 91.81 151 HIS A O 1
ATOM 1198 N N . LEU A 1 152 ? -5.793 -11.249 -9.973 1.00 91.75 152 LEU A N 1
ATOM 1199 C CA . LEU A 1 152 ? -6.341 -10.531 -8.825 1.00 91.75 152 LEU A CA 1
ATOM 1200 C C . LEU A 1 152 ? -7.844 -10.757 -8.710 1.00 91.75 152 LEU A C 1
ATOM 1202 O O . LEU A 1 152 ? -8.592 -10.570 -9.668 1.00 91.75 152 LEU A O 1
ATOM 1206 N N . PHE A 1 153 ? -8.304 -11.058 -7.496 1.00 92.56 153 PHE A N 1
ATOM 1207 C CA . PHE A 1 153 ? -9.739 -11.089 -7.205 1.00 92.56 153 PHE A CA 1
ATOM 1208 C C . PHE A 1 153 ? -10.365 -9.691 -7.184 1.00 92.56 153 PHE A C 1
ATOM 1210 O O . PHE A 1 153 ? -11.542 -9.533 -7.508 1.00 92.56 153 PHE A O 1
ATOM 1217 N N . ARG A 1 154 ? -9.596 -8.676 -6.768 1.00 93.12 154 ARG A N 1
ATOM 1218 C CA . ARG A 1 154 ? -10.010 -7.269 -6.758 1.00 93.12 154 ARG A CA 1
ATOM 1219 C C . ARG A 1 154 ? -8.831 -6.354 -7.074 1.00 93.12 154 ARG A C 1
ATOM 1221 O O . ARG A 1 154 ? -7.756 -6.576 -6.522 1.00 93.12 154 ARG A O 1
ATOM 1228 N N . PRO A 1 155 ? -9.031 -5.313 -7.898 1.00 92.44 155 PRO A N 1
ATOM 1229 C CA . PRO A 1 155 ? -7.972 -4.365 -8.204 1.00 92.44 155 PRO A CA 1
ATOM 1230 C C . PRO A 1 155 ? -7.679 -3.447 -6.999 1.00 92.44 155 PRO A C 1
ATOM 1232 O O . PRO A 1 155 ? -8.598 -3.142 -6.223 1.00 92.44 155 PRO A O 1
ATOM 1235 N N . PRO A 1 156 ? -6.432 -2.958 -6.856 1.00 93.62 156 PRO A N 1
ATOM 1236 C CA . PRO A 1 156 ? -6.022 -2.085 -5.756 1.00 93.62 156 PRO A CA 1
ATOM 1237 C C . PRO A 1 156 ? -6.905 -0.846 -5.585 1.00 93.62 156 PRO A C 1
ATOM 1239 O O . PRO A 1 156 ? -7.355 -0.561 -4.476 1.00 93.62 156 PRO A O 1
ATOM 1242 N N . ALA A 1 157 ? -7.260 -0.145 -6.668 1.00 92.88 157 ALA A N 1
ATOM 1243 C CA . ALA A 1 157 ? -8.093 1.050 -6.551 1.00 92.88 157 ALA A CA 1
ATOM 1244 C C . ALA A 1 157 ? -9.513 0.788 -6.026 1.00 92.88 157 ALA A C 1
ATOM 1246 O O . ALA A 1 157 ? -10.122 1.706 -5.471 1.00 92.88 157 ALA A O 1
ATOM 1247 N N . THR A 1 158 ? -10.052 -0.426 -6.186 1.00 94.88 158 THR A N 1
ATOM 1248 C CA . THR A 1 158 ? -11.328 -0.819 -5.567 1.00 94.88 158 THR A CA 1
ATOM 1249 C C . THR A 1 158 ? -11.152 -1.105 -4.081 1.00 94.88 158 THR A C 1
ATOM 1251 O O . THR A 1 158 ? -12.029 -0.759 -3.297 1.00 94.88 158 THR A O 1
ATOM 1254 N N . LEU A 1 159 ? -10.029 -1.705 -3.680 1.00 96.12 159 LEU A N 1
ATOM 1255 C CA . LEU A 1 159 ? -9.715 -1.974 -2.274 1.00 96.12 159 LEU A CA 1
ATOM 1256 C C . LEU A 1 159 ? -9.498 -0.673 -1.491 1.00 96.12 159 LEU A C 1
ATOM 1258 O O . LEU A 1 159 ? -10.067 -0.501 -0.416 1.00 96.12 159 LEU A O 1
ATOM 1262 N N . LEU A 1 160 ? -8.741 0.263 -2.066 1.00 96.00 160 LEU A N 1
ATOM 1263 C CA . LEU A 1 160 ? -8.453 1.572 -1.478 1.00 96.00 160 LEU A CA 1
ATOM 1264 C C . LEU A 1 160 ? -9.708 2.445 -1.320 1.00 96.00 160 LEU A C 1
ATOM 1266 O O . LEU A 1 160 ? -9.810 3.213 -0.370 1.00 96.00 160 LEU A O 1
ATOM 1270 N N . ARG A 1 161 ? -10.679 2.325 -2.234 1.00 94.88 161 ARG A N 1
ATOM 1271 C CA . ARG A 1 161 ? -11.924 3.118 -2.237 1.00 94.88 161 ARG A CA 1
ATOM 1272 C C . ARG A 1 161 ? -13.136 2.372 -1.672 1.00 94.88 161 ARG A C 1
ATOM 1274 O O . ARG A 1 161 ? -14.260 2.812 -1.890 1.00 94.88 161 ARG A O 1
ATOM 1281 N N . ALA A 1 162 ? -12.927 1.240 -0.999 1.00 92.06 162 ALA A N 1
ATOM 1282 C CA . ALA A 1 162 ? -14.021 0.373 -0.572 1.00 92.06 162 ALA A CA 1
ATOM 1283 C C . ALA A 1 162 ? -14.947 1.041 0.458 1.00 92.06 162 ALA A C 1
ATOM 1285 O O . ALA A 1 162 ? -16.164 0.894 0.365 1.00 92.06 162 ALA A O 1
ATOM 1286 N N . ASP A 1 163 ? -14.378 1.755 1.432 1.00 93.38 163 ASP A N 1
ATOM 1287 C CA . ASP A 1 163 ? -15.109 2.407 2.517 1.00 93.38 163 ASP A CA 1
ATOM 1288 C C . ASP A 1 163 ? -14.250 3.443 3.262 1.00 93.38 163 ASP A C 1
ATOM 1290 O O . ASP A 1 163 ? -13.048 3.587 3.030 1.00 93.38 163 ASP A O 1
ATOM 1294 N N . ASP A 1 164 ? -14.889 4.160 4.188 1.00 95.19 164 ASP A N 1
ATOM 1295 C CA . ASP A 1 164 ? -14.242 5.164 5.035 1.00 95.19 164 ASP A CA 1
ATOM 1296 C C . ASP A 1 164 ? -13.395 4.562 6.166 1.00 95.19 164 ASP A C 1
ATOM 1298 O O . ASP A 1 164 ? -12.538 5.250 6.716 1.00 95.19 164 ASP A O 1
ATOM 1302 N N . TRP A 1 165 ? -13.546 3.266 6.469 1.00 97.56 165 TRP A N 1
ATOM 1303 C CA . TRP A 1 165 ? -12.759 2.609 7.517 1.00 97.56 165 TRP A CA 1
ATOM 1304 C C . TRP A 1 165 ? -11.259 2.719 7.241 1.00 97.56 165 TRP A C 1
ATOM 1306 O O . TRP A 1 165 ? -10.478 2.952 8.160 1.00 97.56 165 TRP A O 1
ATOM 1316 N N . LEU A 1 166 ? -10.843 2.588 5.975 1.00 97.56 166 LEU A N 1
ATOM 1317 C CA . LEU A 1 166 ? -9.428 2.700 5.615 1.00 97.56 166 LEU A CA 1
ATOM 1318 C C . LEU A 1 166 ? -8.906 4.128 5.814 1.00 97.56 166 LEU A C 1
ATOM 1320 O O . LEU A 1 166 ? -7.765 4.310 6.235 1.00 97.56 166 LEU A O 1
ATOM 1324 N N . VAL A 1 167 ? -9.747 5.133 5.553 1.00 97.62 167 VAL A N 1
ATOM 1325 C CA . VAL A 1 167 ? -9.407 6.544 5.770 1.00 97.62 167 VAL A CA 1
ATOM 1326 C C . VAL A 1 167 ? -9.129 6.790 7.248 1.00 97.62 167 VAL A C 1
ATOM 1328 O O . VAL A 1 167 ? -8.096 7.379 7.580 1.00 97.62 167 VAL A O 1
ATOM 1331 N N . ASP A 1 168 ? -10.010 6.302 8.118 1.00 97.56 168 ASP A N 1
ATOM 1332 C CA . ASP A 1 168 ? -9.885 6.451 9.567 1.00 97.56 168 ASP A CA 1
ATOM 1333 C C . ASP A 1 168 ? -8.695 5.654 10.113 1.00 97.56 168 ASP A C 1
ATOM 1335 O O . ASP A 1 168 ? -7.906 6.178 10.903 1.00 97.56 168 ASP A O 1
ATOM 1339 N N . TYR A 1 169 ? -8.500 4.423 9.626 1.00 97.88 169 TYR A N 1
ATOM 1340 C CA . TYR A 1 169 ? -7.351 3.586 9.966 1.00 97.88 169 TYR A CA 1
ATOM 1341 C C . TYR A 1 169 ? -6.029 4.289 9.639 1.00 97.88 169 TYR A C 1
ATOM 1343 O O . TYR A 1 169 ? -5.153 4.392 10.498 1.00 97.88 169 TYR A O 1
ATOM 1351 N N . VAL A 1 170 ? -5.888 4.818 8.420 1.00 97.38 170 VAL A N 1
ATOM 1352 C CA . VAL A 1 170 ? -4.671 5.513 7.981 1.00 97.38 170 VAL A CA 1
ATOM 1353 C C . VAL A 1 170 ? -4.473 6.823 8.745 1.00 97.38 170 VAL A C 1
ATOM 1355 O O . VAL A 1 170 ? -3.357 7.124 9.164 1.00 97.38 170 VAL A O 1
ATOM 1358 N N . ALA A 1 171 ? -5.538 7.593 8.980 1.00 97.31 171 ALA A N 1
ATOM 1359 C CA . ALA A 1 171 ? -5.456 8.840 9.736 1.00 97.31 171 ALA A CA 1
ATOM 1360 C C . ALA A 1 171 ? -4.949 8.604 11.167 1.00 97.31 171 ALA A C 1
ATOM 1362 O O . ALA A 1 171 ? -4.019 9.278 11.612 1.00 97.31 171 ALA A O 1
ATOM 1363 N N . CYS A 1 172 ? -5.519 7.608 11.850 1.00 96.81 172 CYS A N 1
ATOM 1364 C CA . CYS A 1 172 ? -5.158 7.250 13.216 1.00 96.81 172 CYS A CA 1
ATOM 1365 C C . CYS A 1 172 ? -3.720 6.725 13.314 1.00 96.81 172 CYS A C 1
ATOM 1367 O O . CYS A 1 172 ? -2.942 7.228 14.122 1.00 96.81 172 CYS A O 1
ATOM 1369 N N . ASN A 1 173 ? -3.345 5.761 12.470 1.00 97.00 173 ASN A N 1
ATOM 1370 C CA . ASN A 1 173 ? -2.072 5.057 12.618 1.00 97.00 173 ASN A CA 1
ATOM 1371 C C . ASN A 1 173 ? -0.861 5.825 12.070 1.00 97.00 173 ASN A C 1
ATOM 1373 O O . ASN A 1 173 ? 0.240 5.672 12.589 1.00 97.00 173 ASN A O 1
ATOM 1377 N N . PHE A 1 174 ? -1.044 6.665 11.047 1.00 95.38 174 PHE A N 1
ATOM 1378 C CA . PHE A 1 174 ? 0.038 7.498 10.506 1.00 95.38 174 PHE A CA 1
ATOM 1379 C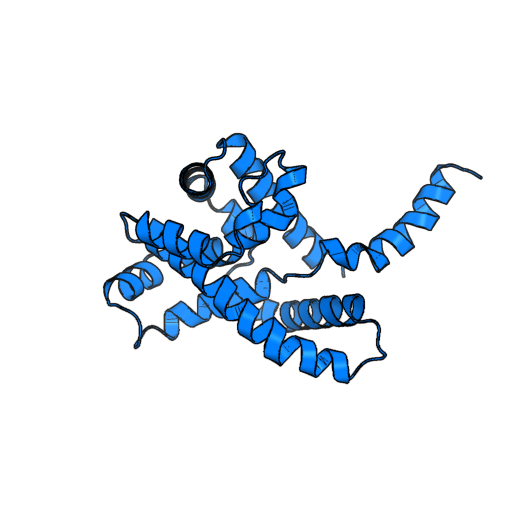 C . PHE A 1 174 ? 0.055 8.913 11.105 1.00 95.38 174 PHE A C 1
ATOM 138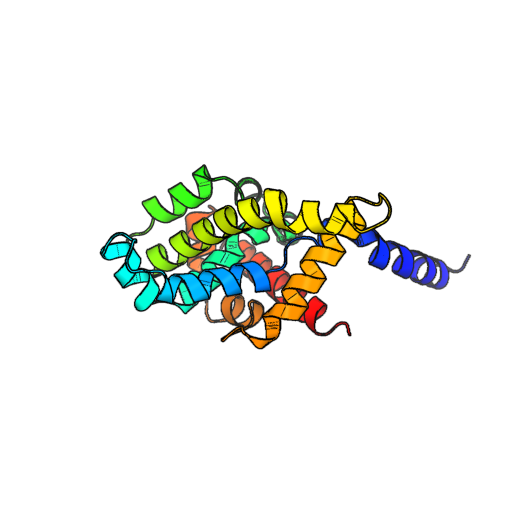1 O O . PHE A 1 174 ? 0.883 9.736 10.722 1.00 95.38 174 PHE A O 1
ATOM 1388 N N . GLY A 1 175 ? -0.853 9.229 12.036 1.00 94.62 175 GLY A N 1
ATOM 1389 C CA . GLY A 1 175 ? -0.879 10.528 12.715 1.00 94.62 175 GLY A CA 1
ATOM 1390 C C . GLY A 1 175 ? -1.180 11.699 11.775 1.00 94.62 175 GLY A C 1
ATOM 1391 O O . GLY A 1 175 ? -0.576 12.765 11.887 1.00 94.62 175 GLY A O 1
ATOM 1392 N N . CYS A 1 176 ? -2.101 11.513 10.824 1.00 95.88 176 CYS A N 1
ATOM 1393 C CA . CYS A 1 176 ? -2.505 12.555 9.879 1.00 95.88 176 CYS A CA 1
ATOM 1394 C C . CYS A 1 176 ? -4.003 12.866 9.967 1.00 95.88 176 CYS A C 1
ATOM 1396 O O . CYS A 1 176 ? -4.786 12.140 10.572 1.00 95.88 176 CYS A O 1
ATOM 1398 N N . THR A 1 177 ? -4.430 13.978 9.364 1.00 96.88 177 THR A N 1
ATOM 1399 C CA . THR A 1 177 ? -5.858 14.332 9.364 1.00 96.88 177 THR A CA 1
ATOM 1400 C C . THR A 1 177 ? -6.661 13.383 8.461 1.00 96.88 177 THR A C 1
ATOM 1402 O O . THR A 1 177 ? -6.157 12.997 7.400 1.00 96.88 177 THR A O 1
ATOM 1405 N N . PRO A 1 178 ? -7.938 13.080 8.774 1.00 96.44 178 PRO A N 1
ATOM 1406 C CA . PRO A 1 178 ? -8.805 12.288 7.892 1.00 96.44 178 PRO A CA 1
ATOM 1407 C C . PRO A 1 178 ? -8.896 12.853 6.468 1.00 96.44 178 PRO A C 1
ATOM 1409 O O . PRO A 1 178 ? -8.947 12.112 5.490 1.00 96.44 178 PRO A O 1
ATOM 1412 N N . ALA A 1 179 ? -8.833 14.180 6.323 1.00 96.31 179 ALA A N 1
ATOM 1413 C CA . ALA A 1 179 ? -8.795 14.835 5.021 1.00 96.31 179 ALA A CA 1
ATOM 1414 C C . ALA A 1 179 ? -7.497 14.544 4.242 1.00 96.31 179 ALA A C 1
ATOM 1416 O O . ALA A 1 179 ? -7.550 14.362 3.027 1.00 96.31 179 ALA A O 1
ATOM 1417 N N . ALA A 1 180 ? -6.338 14.508 4.910 1.00 96.19 180 ALA A N 1
ATOM 1418 C CA . ALA A 1 180 ? -5.068 14.139 4.281 1.00 96.19 180 ALA A CA 1
ATOM 1419 C C . ALA A 1 180 ? -5.043 12.655 3.896 1.00 96.19 180 ALA A C 1
ATOM 1421 O O . ALA A 1 180 ? -4.706 12.340 2.758 1.00 96.19 180 ALA A O 1
ATOM 1422 N N . SER A 1 181 ? -5.491 11.781 4.801 1.00 96.88 181 SER A N 1
ATOM 1423 C CA . SER A 1 181 ? -5.662 10.345 4.553 1.00 96.88 181 SER A CA 1
ATOM 1424 C C . SER A 1 181 ? -6.545 10.083 3.325 1.00 96.88 181 SER A C 1
ATOM 1426 O O . SER A 1 181 ? -6.112 9.451 2.362 1.00 96.88 181 SER A O 1
ATOM 1428 N N . ARG A 1 182 ? -7.744 10.685 3.276 1.00 97.31 182 ARG A N 1
ATOM 1429 C CA . ARG A 1 182 ? -8.673 10.550 2.143 1.00 97.31 182 ARG A CA 1
ATOM 1430 C C . ARG A 1 182 ? -8.063 11.024 0.828 1.00 97.31 182 ARG A C 1
ATOM 1432 O O . ARG A 1 182 ? -8.260 10.375 -0.200 1.00 97.31 182 ARG A O 1
ATOM 1439 N N . ARG A 1 183 ? -7.336 12.149 0.840 1.00 96.50 183 ARG A N 1
ATOM 1440 C CA . ARG A 1 183 ? -6.642 12.657 -0.355 1.00 96.50 183 ARG A CA 1
ATOM 1441 C C . ARG A 1 183 ? -5.574 11.684 -0.832 1.00 96.50 183 ARG A C 1
ATOM 1443 O O . ARG A 1 183 ? -5.565 11.384 -2.018 1.00 96.50 183 ARG A O 1
ATOM 1450 N N . ALA A 1 184 ? -4.729 11.186 0.066 1.00 95.62 184 ALA A N 1
ATOM 1451 C CA . ALA A 1 184 ? -3.665 10.248 -0.277 1.00 95.62 184 ALA A CA 1
ATOM 1452 C C . ALA A 1 184 ? -4.237 8.954 -0.872 1.00 95.62 184 ALA A C 1
ATOM 1454 O O . ALA A 1 184 ? -3.899 8.597 -1.995 1.00 95.62 184 ALA A O 1
ATOM 1455 N N . ILE A 1 185 ? -5.208 8.332 -0.197 1.00 96.44 185 ILE A N 1
ATOM 1456 C CA . ILE A 1 185 ? -5.892 7.125 -0.684 1.00 96.44 185 ILE A CA 1
ATOM 1457 C C . ILE A 1 185 ? -6.534 7.365 -2.060 1.00 96.44 185 ILE A C 1
ATOM 1459 O O . ILE A 1 185 ? -6.394 6.545 -2.965 1.00 96.44 185 ILE A O 1
ATOM 1463 N N . SER A 1 186 ? -7.208 8.505 -2.250 1.00 95.38 186 SER A N 1
ATOM 1464 C CA . SER A 1 186 ? -7.856 8.834 -3.529 1.00 95.38 186 SER A CA 1
ATOM 1465 C C . SER A 1 186 ? -6.849 9.088 -4.652 1.00 95.38 186 SER A C 1
ATOM 1467 O O . SER A 1 186 ? -7.095 8.688 -5.787 1.00 95.38 186 SER A O 1
ATOM 1469 N N . GLN A 1 187 ? -5.726 9.748 -4.352 1.00 93.62 187 GLN A N 1
ATOM 1470 C CA . GLN A 1 187 ? -4.652 10.001 -5.313 1.00 93.62 187 GLN A CA 1
ATOM 1471 C C . GLN A 1 187 ? -3.970 8.696 -5.721 1.00 93.62 187 GLN A C 1
ATOM 1473 O O . GLN A 1 187 ? -3.834 8.453 -6.916 1.00 93.62 187 GLN A O 1
ATOM 1478 N N . LEU A 1 188 ? -3.635 7.830 -4.759 1.00 92.75 188 LEU A N 1
ATOM 1479 C CA . LEU A 1 188 ? -3.019 6.530 -5.022 1.00 92.75 188 LEU A CA 1
ATOM 1480 C C . LEU A 1 188 ? -3.945 5.629 -5.853 1.00 92.75 188 LEU A C 1
ATOM 1482 O O . LEU A 1 188 ? -3.545 5.101 -6.888 1.00 92.75 188 LEU A O 1
ATOM 1486 N N . ALA A 1 189 ? -5.221 5.529 -5.468 1.00 92.69 189 ALA A N 1
ATOM 1487 C CA . ALA A 1 189 ? -6.220 4.773 -6.223 1.00 92.69 189 ALA A CA 1
ATOM 1488 C C . ALA A 1 189 ? -6.477 5.361 -7.624 1.00 92.69 189 ALA A C 1
ATOM 1490 O O . ALA A 1 189 ? -6.753 4.628 -8.573 1.00 92.69 189 ALA A O 1
ATOM 1491 N N . GLY A 1 190 ? -6.424 6.687 -7.765 1.00 89.25 190 GLY A N 1
ATOM 1492 C CA . GLY A 1 190 ? -6.560 7.365 -9.052 1.00 89.25 190 GLY A CA 1
ATOM 1493 C C . GLY A 1 190 ? -5.370 7.098 -9.971 1.00 89.25 190 GLY A C 1
ATOM 1494 O O . GLY A 1 190 ? -5.573 6.764 -11.137 1.00 89.25 190 GLY A O 1
ATOM 1495 N N . ALA A 1 191 ? -4.151 7.192 -9.439 1.00 85.81 191 ALA A N 1
ATOM 1496 C CA . ALA A 1 191 ? -2.916 6.905 -10.160 1.00 85.81 191 ALA A CA 1
ATOM 1497 C C . ALA A 1 191 ? -2.881 5.451 -10.648 1.00 85.81 191 ALA A C 1
ATOM 1499 O O . ALA A 1 191 ? -2.657 5.221 -11.836 1.00 85.81 191 ALA A O 1
ATOM 1500 N N . GLU A 1 192 ? -3.208 4.488 -9.778 1.00 85.94 192 GLU A N 1
ATOM 1501 C CA . GLU A 1 192 ? -3.309 3.073 -10.154 1.00 85.94 192 GLU A CA 1
ATOM 1502 C C . GLU A 1 192 ? -4.330 2.867 -11.276 1.00 85.94 192 GLU A C 1
ATOM 1504 O O . GLU A 1 192 ? -4.008 2.286 -12.311 1.00 85.94 192 GLU A O 1
ATOM 1509 N N . SER A 1 193 ? -5.533 3.428 -11.133 1.00 84.38 193 SER A N 1
ATOM 1510 C CA . SER A 1 193 ? -6.568 3.289 -12.154 1.00 84.38 193 SER A CA 1
ATOM 1511 C C . SER A 1 193 ? -6.116 3.874 -13.494 1.00 84.38 193 SER A C 1
ATOM 1513 O O . SER A 1 193 ? -6.348 3.256 -14.529 1.00 84.38 193 SER A O 1
ATOM 1515 N N . LEU A 1 194 ? -5.471 5.044 -13.508 1.00 79.75 194 LEU A N 1
ATOM 1516 C CA . LEU A 1 194 ? -4.977 5.669 -14.739 1.00 79.75 194 LEU A CA 1
ATOM 1517 C C . LEU A 1 194 ? -3.900 4.812 -15.412 1.00 79.75 194 LEU A C 1
ATOM 1519 O O . LEU A 1 194 ? -3.996 4.550 -16.611 1.00 79.75 194 LEU A O 1
ATOM 1523 N N . LEU A 1 195 ? -2.946 4.302 -14.631 1.00 74.50 195 LEU A N 1
ATOM 1524 C CA . LEU A 1 195 ? -1.865 3.434 -15.103 1.00 74.50 195 LEU A CA 1
ATOM 1525 C C . LEU A 1 195 ? -2.343 2.121 -15.726 1.00 74.50 195 LEU A C 1
ATOM 1527 O O . LEU A 1 195 ? -1.631 1.521 -16.529 1.00 74.50 195 LEU A O 1
ATOM 1531 N N . ARG A 1 196 ? -3.524 1.628 -15.344 1.00 74.31 196 ARG A N 1
ATOM 1532 C CA . ARG A 1 196 ? -4.100 0.399 -15.917 1.00 74.31 196 ARG A CA 1
ATOM 1533 C C . ARG A 1 196 ? -4.998 0.658 -17.126 1.00 74.31 196 ARG A C 1
ATOM 1535 O O . ARG A 1 196 ? -5.265 -0.271 -17.884 1.00 74.31 196 ARG A O 1
ATOM 1542 N N . HIS A 1 197 ? -5.439 1.900 -17.327 1.00 70.25 197 HIS A N 1
ATOM 1543 C CA . HIS A 1 197 ? -6.204 2.306 -18.511 1.00 70.25 197 HIS A CA 1
ATOM 1544 C C . HIS A 1 197 ? -5.319 2.864 -19.634 1.00 70.25 197 HIS A C 1
ATOM 1546 O O . HIS A 1 197 ? -5.762 2.887 -20.785 1.00 70.25 197 HIS A O 1
ATOM 1552 N N . SER A 1 198 ? -4.082 3.279 -19.340 1.00 58.12 198 SER A N 1
ATOM 1553 C CA . SER A 1 198 ? -3.068 3.536 -20.364 1.00 58.12 198 SER A CA 1
ATOM 1554 C C . SER A 1 198 ? -2.689 2.212 -21.034 1.00 58.12 198 SER A C 1
ATOM 1556 O O . SER A 1 198 ? -2.081 1.348 -20.402 1.00 58.12 198 SER A O 1
ATOM 1558 N N . ARG A 1 199 ? -3.141 2.033 -22.278 1.00 45.59 199 ARG A N 1
ATOM 1559 C CA . ARG A 1 199 ? -2.814 0.883 -23.131 1.00 45.59 199 ARG A CA 1
ATOM 1560 C C . ARG A 1 199 ? -1.401 0.977 -23.679 1.00 45.59 199 ARG A C 1
ATOM 1562 O O . ARG A 1 199 ? -1.010 2.106 -24.044 1.00 45.59 199 ARG A O 1
#

Sequence (199 aa):
MNTRRTVLLWSVPAVLFAGDALAWGLITHVYFAQLLVWAVPLLDPALRRAVRRFPQRLMAGACLPDLALVGATARTRAFDASHRWETAHALLEAAHDDATRACAVGAMSHLWVDIIAHNHFVPAHEHLWWNVPMLTHAAAEWAMDRHIARHLFRPPATLLRADDWLVDYVACNFGCTPAASRRAISQLAGAESLLRHSR

Radius of gyration: 17.6 Å; chains: 1; bounding box: 37×52×48 Å

Organism: Thiobacillus denitrificans (NCBI:txid36861)

pLDDT: mean 83.47, std 15.61, range [40.0, 97.94]

Secondary structure (DSSP, 8-state):
--HHHHHHHHHHHHHHHGGGGT---HHHHHHHHHHHTTSGGGS-HHHHHHHHH-HHHHHHHTTSGGGHHHHTTTT--TTTTTTSHHHHHHHHHT--SHHHHHHHHHHHHHHHHHHHIIIIIHHHHHTTS-S-HHHHHHHHHHHHHHHHGGG-SS-HHHHHTS-THHHHHHHHHTT--HHHHHHHHHHHHHHHHHHHH--

InterPro domains:
  IPR029002 Phospholipase C/D [PF00882] (28-150)